Protein AF-A0AAJ6CQV9-F1 (afdb_monomer)

Foldseek 3Di:
DQALAFDDVLEVDPPGDRPFTKDKDKAFCVVPKKKKWAAAADQLFHKWWFKAAPVRDGQWTGACPTPCVRGTFIEIEGEPPDDDDDDPGYDYGYYLWRMIMIMITQGGDPPHDSNSSSVNSLVMDMAHPVCVVPGDDDDDDHCHNHRDDPDADLFLCNLVVQLVRQQGTDQDPVCVVVNVVNVVQQRHHPGDRDGDPVSRVVSRVVSNVD

Structure (mmCIF, N/CA/C/O backbone):
data_AF-A0AAJ6CQV9-F1
#
_entry.id   AF-A0AAJ6CQV9-F1
#
loop_
_atom_site.group_PDB
_atom_site.id
_atom_site.type_symbol
_atom_site.label_atom_id
_atom_site.label_alt_id
_atom_site.label_comp_id
_atom_site.label_asym_id
_atom_site.label_entity_id
_atom_site.label_seq_id
_atom_site.pdbx_PDB_ins_code
_atom_site.Cartn_x
_atom_site.Cartn_y
_atom_site.Cartn_z
_atom_site.occupancy
_atom_site.B_iso_or_equiv
_atom_site.auth_seq_id
_atom_site.auth_comp_id
_atom_site.auth_asym_id
_atom_site.auth_atom_id
_atom_site.pdbx_PDB_model_num
ATOM 1 N N . MET A 1 1 ? -4.660 0.644 -8.541 1.00 91.69 1 MET A N 1
ATOM 2 C CA . MET A 1 1 ? -4.700 1.901 -9.312 1.00 91.69 1 MET A CA 1
ATOM 3 C C . MET A 1 1 ? -3.445 1.977 -10.155 1.00 91.69 1 MET A C 1
ATOM 5 O O . MET A 1 1 ? -2.369 1.849 -9.591 1.00 91.69 1 MET A O 1
ATOM 9 N N . ALA A 1 2 ? -3.565 2.120 -11.471 1.00 94.50 2 ALA A N 1
ATOM 10 C CA . ALA A 1 2 ? -2.420 2.346 -12.356 1.00 94.50 2 ALA A CA 1
ATOM 11 C C . ALA A 1 2 ? -2.664 3.662 -13.084 1.00 94.50 2 ALA A C 1
ATOM 13 O O . ALA A 1 2 ? -3.710 3.823 -13.706 1.00 94.50 2 ALA A O 1
ATOM 14 N N . TYR A 1 3 ? -1.740 4.604 -12.952 1.00 92.06 3 TYR A N 1
ATOM 15 C CA . TYR A 1 3 ? -1.944 5.979 -13.385 1.00 92.06 3 TYR A CA 1
ATOM 16 C C . TYR A 1 3 ? -1.322 6.151 -14.771 1.00 92.06 3 TYR A C 1
ATOM 18 O O . TYR A 1 3 ? -0.128 5.906 -14.938 1.00 92.06 3 TYR A O 1
ATOM 26 N N . SER A 1 4 ? -2.107 6.556 -15.774 1.00 91.50 4 SER A N 1
ATOM 27 C CA . SER A 1 4 ? -1.576 6.783 -17.134 1.00 91.50 4 SER A CA 1
ATOM 28 C C . SER A 1 4 ? -0.758 8.065 -17.266 1.00 91.50 4 SER A C 1
ATOM 30 O O . SER A 1 4 ? -0.013 8.236 -18.229 1.00 91.50 4 SER A O 1
ATOM 32 N N . LYS A 1 5 ? -0.888 8.968 -16.294 1.00 87.75 5 LYS A N 1
ATOM 33 C CA . LYS A 1 5 ? -0.198 10.255 -16.235 1.00 87.75 5 LYS A CA 1
ATOM 34 C C . LYS A 1 5 ? 0.531 10.397 -14.896 1.00 87.75 5 LYS A C 1
ATOM 36 O O . LYS A 1 5 ? 0.142 9.742 -13.924 1.00 87.75 5 LYS A O 1
ATOM 41 N N . PRO A 1 6 ? 1.557 11.260 -14.814 1.00 84.75 6 PRO A N 1
ATOM 42 C CA . PRO A 1 6 ? 2.110 11.670 -13.531 1.00 84.75 6 PRO A CA 1
ATOM 43 C C . PRO A 1 6 ? 1.050 12.364 -12.668 1.00 84.75 6 PRO A C 1
ATOM 45 O O . PRO A 1 6 ? -0.041 12.693 -13.147 1.00 84.75 6 PRO A O 1
ATOM 48 N N . ALA A 1 7 ? 1.366 12.591 -11.393 1.00 84.94 7 ALA A N 1
ATOM 49 C CA . ALA A 1 7 ? 0.414 13.204 -10.478 1.00 84.94 7 ALA A CA 1
ATOM 50 C C . ALA A 1 7 ? -0.049 14.584 -10.977 1.00 84.94 7 ALA A C 1
ATOM 52 O O . ALA A 1 7 ? 0.748 15.416 -11.410 1.00 84.94 7 ALA A O 1
ATOM 53 N N . THR A 1 8 ? -1.357 14.813 -10.890 1.00 85.19 8 THR A N 1
ATOM 54 C CA . THR A 1 8 ? -2.015 16.103 -11.135 1.00 85.19 8 THR A CA 1
ATOM 55 C C . THR A 1 8 ? -2.762 16.515 -9.864 1.00 85.19 8 THR A C 1
ATOM 57 O O . THR A 1 8 ? -2.957 15.661 -8.999 1.00 85.19 8 THR A O 1
ATOM 60 N N . PRO A 1 9 ? -3.264 17.758 -9.743 1.00 85.12 9 PRO A N 1
ATOM 61 C CA . PRO A 1 9 ? -4.055 18.170 -8.578 1.00 85.12 9 PRO A CA 1
ATOM 62 C C . PRO A 1 9 ? -5.316 17.326 -8.313 1.00 85.12 9 PRO A C 1
ATOM 64 O O . PRO A 1 9 ? -5.860 17.373 -7.217 1.00 85.12 9 PRO A O 1
ATOM 67 N N . HIS A 1 10 ? -5.797 16.550 -9.293 1.00 86.56 10 HIS A N 1
ATOM 68 C CA . HIS A 1 10 ? -6.916 15.623 -9.088 1.00 86.56 10 HIS A CA 1
ATOM 69 C C . HIS A 1 10 ? -6.537 14.387 -8.264 1.00 86.56 10 HIS A C 1
ATOM 71 O O . HIS A 1 10 ? -7.411 13.776 -7.648 1.00 86.56 10 HIS A O 1
ATOM 77 N N . LEU A 1 11 ? -5.254 14.021 -8.255 1.00 86.62 11 LEU A N 1
ATOM 78 C CA . LEU A 1 11 ? -4.695 13.061 -7.318 1.00 86.62 11 LEU A CA 1
ATOM 79 C C . LEU A 1 11 ? -4.296 13.840 -6.062 1.00 86.62 11 LEU A C 1
ATOM 81 O O . LEU A 1 11 ? -3.240 14.466 -6.036 1.00 86.62 11 LEU A O 1
ATOM 85 N N . GLU A 1 12 ? -5.129 13.798 -5.023 1.00 87.81 12 GLU A N 1
ATOM 86 C CA . GLU A 1 12 ? -4.894 14.514 -3.757 1.00 87.81 12 GLU A CA 1
ATOM 87 C C . GLU A 1 12 ? -3.846 13.798 -2.882 1.00 87.81 12 GLU A C 1
ATOM 89 O O . GLU A 1 12 ? -4.040 13.586 -1.685 1.00 87.81 12 GLU A O 1
ATOM 94 N N . ALA A 1 13 ? -2.741 13.372 -3.493 1.00 85.62 13 ALA A N 1
ATOM 95 C CA . ALA A 1 13 ? -1.611 12.762 -2.813 1.00 85.62 13 ALA A CA 1
ATOM 96 C C . ALA A 1 13 ? -0.664 13.850 -2.291 1.00 85.62 13 ALA A C 1
ATOM 98 O O . ALA A 1 13 ? -0.298 14.782 -3.011 1.00 85.62 13 ALA A O 1
ATOM 99 N N . ILE A 1 14 ? -0.245 13.712 -1.033 1.00 86.62 14 ILE A N 1
ATOM 100 C CA . ILE A 1 14 ? 0.673 14.651 -0.382 1.00 86.62 14 ILE A CA 1
ATOM 101 C C . ILE A 1 14 ? 2.025 14.599 -1.106 1.00 86.62 14 ILE A C 1
ATOM 103 O O . ILE A 1 14 ? 2.588 13.521 -1.281 1.00 86.62 14 ILE A O 1
ATOM 107 N N . THR A 1 15 ? 2.501 15.766 -1.560 1.00 86.81 15 THR A N 1
ATOM 108 C CA . THR A 1 15 ? 3.822 15.975 -2.194 1.00 86.81 15 THR A CA 1
ATOM 109 C C . THR A 1 15 ? 4.171 14.979 -3.312 1.00 86.81 15 THR A C 1
ATOM 111 O O . THR A 1 15 ? 5.318 14.556 -3.468 1.00 86.81 15 THR A O 1
ATOM 114 N N . ALA A 1 16 ? 3.178 14.614 -4.128 1.00 86.69 16 ALA A N 1
ATOM 115 C CA . ALA A 1 16 ? 3.352 13.636 -5.195 1.00 86.69 16 ALA A CA 1
ATOM 116 C C . ALA A 1 16 ? 4.339 14.086 -6.285 1.00 86.69 16 ALA A C 1
ATOM 118 O O . ALA A 1 16 ? 4.438 15.263 -6.632 1.00 86.69 16 ALA A O 1
ATOM 119 N N . ASN A 1 17 ? 5.039 13.115 -6.877 1.00 85.12 17 ASN A N 1
ATOM 120 C CA . ASN A 1 17 ? 5.936 13.384 -7.995 1.00 85.12 17 ASN A CA 1
ATOM 121 C C . ASN A 1 17 ? 5.155 13.625 -9.302 1.00 85.12 17 ASN A C 1
ATOM 123 O O . ASN A 1 17 ? 4.154 12.959 -9.573 1.00 85.12 17 ASN A O 1
ATOM 127 N N . SER A 1 18 ? 5.664 14.525 -10.142 1.00 84.31 18 SER A N 1
ATOM 128 C CA . SER A 1 18 ? 5.047 14.923 -11.415 1.00 84.31 18 SER A CA 1
ATOM 129 C C . SER A 1 18 ? 5.780 14.398 -12.657 1.00 84.31 18 SER A C 1
ATOM 131 O O . SER A 1 18 ? 5.479 14.826 -13.769 1.00 84.31 18 SER A O 1
ATOM 133 N N . THR A 1 19 ? 6.723 13.462 -12.504 1.00 85.06 19 THR A N 1
ATOM 134 C CA . THR A 1 19 ? 7.586 12.994 -13.606 1.00 85.06 19 THR A CA 1
ATOM 135 C C . THR A 1 19 ? 7.378 11.529 -13.978 1.00 85.06 19 THR A C 1
ATOM 137 O O . THR A 1 19 ? 7.489 11.170 -15.147 1.00 85.06 19 THR A O 1
ATOM 140 N N . THR A 1 20 ? 7.050 10.676 -13.009 1.00 88.56 20 THR A N 1
ATOM 141 C CA . THR A 1 20 ? 6.893 9.227 -13.190 1.00 88.56 20 THR A CA 1
ATOM 142 C C . THR A 1 20 ? 5.487 8.781 -12.789 1.00 88.56 20 THR A C 1
ATOM 144 O O . THR A 1 20 ? 5.013 9.163 -11.713 1.00 88.56 20 THR A O 1
ATOM 147 N N . PRO A 1 21 ? 4.798 7.983 -13.627 1.00 92.75 21 PRO A N 1
ATOM 148 C CA . PRO A 1 21 ? 3.480 7.467 -13.293 1.00 92.75 21 PRO A CA 1
ATOM 149 C C . PRO A 1 21 ? 3.562 6.496 -12.114 1.00 92.75 21 PRO A C 1
ATOM 151 O O . PRO A 1 21 ? 4.550 5.778 -11.933 1.00 92.75 21 PRO A O 1
ATOM 154 N N . TYR A 1 22 ? 2.497 6.465 -11.319 1.00 93.75 22 TYR A N 1
ATOM 155 C CA . TYR A 1 22 ? 2.385 5.578 -10.168 1.00 93.75 22 TYR A CA 1
ATOM 156 C C . TYR A 1 22 ? 1.640 4.281 -10.506 1.00 93.75 22 TYR A C 1
ATOM 158 O O . TYR A 1 22 ? 0.822 4.211 -11.426 1.00 93.75 22 TYR A O 1
ATOM 166 N N . ILE A 1 23 ? 1.864 3.264 -9.682 1.00 95.94 23 ILE A N 1
ATOM 167 C CA . ILE A 1 23 ? 0.954 2.141 -9.475 1.00 95.94 23 ILE A CA 1
ATOM 168 C C . ILE A 1 23 ? 0.824 1.901 -7.972 1.00 95.94 23 ILE A C 1
ATOM 170 O O . ILE A 1 23 ? 1.819 1.843 -7.257 1.00 95.94 23 ILE A O 1
ATOM 174 N N . SER A 1 24 ? -0.405 1.789 -7.479 1.00 95.12 24 SER A N 1
ATOM 175 C CA . SER A 1 24 ? -0.674 1.584 -6.057 1.00 95.12 24 SER A CA 1
ATOM 176 C C . SER A 1 24 ? -1.796 0.589 -5.824 1.00 95.12 24 SER A C 1
ATOM 178 O O . SER A 1 24 ? -2.712 0.446 -6.645 1.00 95.12 24 SER A O 1
ATOM 180 N N . ALA A 1 25 ? -1.738 -0.098 -4.692 1.00 96.12 25 ALA A N 1
ATOM 181 C CA . ALA A 1 25 ? -2.815 -0.945 -4.212 1.00 96.12 25 ALA A CA 1
ATOM 182 C C . ALA A 1 25 ? -2.736 -1.112 -2.690 1.00 96.12 25 ALA A C 1
ATOM 184 O O . ALA A 1 25 ? -1.758 -0.721 -2.054 1.00 96.12 25 ALA A O 1
ATOM 185 N N . PHE A 1 26 ? -3.790 -1.707 -2.141 1.00 96.00 26 PHE A N 1
ATOM 186 C CA . PHE A 1 26 ? -3.926 -2.053 -0.733 1.00 96.00 26 PHE A CA 1
ATOM 187 C C . PHE A 1 26 ? -4.392 -3.504 -0.637 1.00 96.00 26 PHE A C 1
ATOM 189 O O . PHE A 1 26 ? -5.184 -3.948 -1.474 1.00 96.00 26 PHE A O 1
ATOM 196 N N . THR A 1 27 ? -3.931 -4.224 0.379 1.00 97.81 27 THR A N 1
ATOM 197 C CA . THR A 1 27 ? -4.442 -5.548 0.737 1.00 97.81 27 THR A CA 1
ATOM 198 C C . THR A 1 27 ? -4.748 -5.616 2.230 1.00 97.81 27 THR A C 1
ATOM 200 O O . THR A 1 27 ? -4.138 -4.912 3.036 1.00 97.81 27 THR A O 1
ATOM 203 N N . ASP A 1 28 ? -5.709 -6.467 2.578 1.00 97.94 28 ASP A N 1
ATOM 204 C CA . ASP A 1 28 ? -6.041 -6.823 3.954 1.00 97.94 28 ASP A CA 1
ATOM 205 C C . ASP A 1 28 ? -5.659 -8.286 4.186 1.00 97.94 28 ASP A C 1
ATOM 207 O O . ASP A 1 28 ? -6.264 -9.200 3.611 1.00 97.94 28 ASP A O 1
ATOM 211 N N . LEU A 1 29 ? -4.642 -8.489 5.021 1.00 98.56 29 LEU A N 1
ATOM 212 C CA . LEU A 1 29 ? -4.086 -9.792 5.354 1.00 98.56 29 LEU A CA 1
ATOM 213 C C . LEU A 1 29 ? -4.941 -10.571 6.364 1.00 98.56 29 LEU A C 1
ATOM 215 O O . LEU A 1 29 ? -4.676 -11.755 6.564 1.00 98.56 29 LEU A O 1
ATOM 219 N N . GLN A 1 30 ? -6.006 -9.986 6.938 1.00 97.44 30 GLN A N 1
ATOM 220 C CA . GLN A 1 30 ? -7.020 -10.760 7.681 1.00 97.44 30 GLN A CA 1
ATOM 221 C C . GLN A 1 30 ? -7.674 -11.826 6.793 1.00 97.44 30 GLN A C 1
ATOM 223 O O . GLN A 1 30 ? -8.153 -12.847 7.279 1.00 97.44 30 GLN A O 1
ATOM 228 N N . ARG A 1 31 ? -7.683 -11.598 5.474 1.00 97.75 31 ARG A N 1
ATOM 229 C CA . ARG A 1 31 ? -8.217 -12.530 4.472 1.00 97.75 31 ARG A CA 1
ATOM 230 C C . ARG A 1 31 ? -7.207 -13.597 4.038 1.00 97.75 31 ARG A C 1
ATOM 232 O O . ARG A 1 31 ? -7.569 -14.491 3.278 1.00 97.75 31 ARG A O 1
ATOM 239 N N . GLY A 1 32 ? -5.968 -13.512 4.519 1.00 98.00 32 GLY A N 1
ATOM 240 C CA . GLY A 1 32 ? -4.887 -14.454 4.244 1.00 98.00 32 GLY A CA 1
ATOM 241 C C . GLY A 1 32 ? -3.650 -13.802 3.612 1.00 98.00 32 GLY A C 1
ATOM 242 O O . GLY A 1 32 ? -3.673 -12.621 3.249 1.00 98.00 32 GLY A O 1
ATOM 243 N N . PRO A 1 33 ? -2.553 -14.569 3.459 1.00 98.69 33 PRO A N 1
ATOM 244 C CA . PRO A 1 33 ? -1.334 -14.088 2.818 1.00 98.69 33 PRO A CA 1
ATOM 245 C C . PRO A 1 33 ? -1.601 -13.594 1.399 1.00 98.69 33 PRO A C 1
ATOM 247 O O . PRO A 1 33 ? -2.375 -14.200 0.657 1.00 98.69 33 PRO A O 1
ATOM 250 N N . THR A 1 34 ? -0.943 -12.509 1.004 1.00 98.81 34 THR A N 1
ATOM 251 C CA . THR A 1 34 ? -1.099 -11.901 -0.323 1.00 98.81 34 THR A CA 1
ATOM 252 C C . THR A 1 34 ? 0.173 -12.078 -1.137 1.00 98.81 34 THR A C 1
ATOM 254 O O . THR A 1 34 ? 1.272 -11.814 -0.659 1.00 98.81 34 THR A O 1
ATOM 257 N N . VAL A 1 35 ? 0.019 -12.499 -2.387 1.00 98.81 35 VAL A N 1
ATOM 258 C CA . VAL A 1 35 ? 1.087 -12.537 -3.381 1.00 98.81 35 VAL A CA 1
ATOM 259 C C . VAL A 1 35 ? 1.089 -11.229 -4.155 1.00 98.81 35 VAL A C 1
ATOM 261 O O . VAL A 1 35 ? 0.058 -10.816 -4.683 1.00 98.81 35 VAL A O 1
ATOM 264 N N . LEU A 1 36 ? 2.259 -10.609 -4.258 1.00 98.69 36 LEU A N 1
ATOM 265 C CA . LEU A 1 36 ? 2.525 -9.471 -5.128 1.00 98.69 36 LEU A CA 1
ATOM 266 C C . LEU A 1 36 ? 3.590 -9.881 -6.151 1.00 98.69 36 LEU A C 1
ATOM 268 O O . LEU A 1 36 ? 4.754 -10.075 -5.806 1.00 98.69 36 LEU A O 1
ATOM 272 N N . GLU A 1 37 ? 3.190 -10.042 -7.411 1.00 98.44 37 GLU A N 1
ATOM 273 C CA . GLU A 1 37 ? 4.108 -10.339 -8.511 1.00 98.44 37 GLU A CA 1
ATOM 274 C C . GLU A 1 37 ? 4.612 -9.030 -9.120 1.00 98.44 37 GLU A C 1
ATOM 276 O O . GLU A 1 37 ? 3.839 -8.248 -9.682 1.00 98.44 37 GLU A O 1
ATOM 281 N N . VAL A 1 38 ? 5.917 -8.797 -9.005 1.00 98.38 38 VAL A N 1
ATOM 282 C CA . VAL A 1 38 ? 6.601 -7.612 -9.526 1.00 98.38 38 VAL A CA 1
ATOM 283 C C . VAL A 1 38 ? 7.337 -7.987 -10.818 1.00 98.38 38 VAL A C 1
ATOM 285 O O . VAL A 1 38 ? 8.109 -8.951 -10.809 1.00 98.38 38 VAL A O 1
ATOM 288 N N . PRO A 1 39 ? 7.136 -7.256 -11.932 1.00 97.81 39 PRO A N 1
ATOM 289 C CA . PRO A 1 39 ? 7.881 -7.493 -13.164 1.00 97.81 39 PRO A CA 1
ATOM 290 C C . PRO A 1 39 ? 9.367 -7.152 -12.993 1.00 97.81 39 PRO A C 1
ATOM 292 O O . PRO A 1 39 ? 9.718 -6.179 -12.324 1.00 97.81 39 PRO A O 1
ATOM 295 N N . ALA A 1 40 ? 10.234 -7.934 -13.637 1.00 97.62 40 ALA A N 1
ATOM 296 C CA . ALA A 1 40 ? 11.668 -7.673 -13.668 1.00 97.62 40 ALA A CA 1
ATOM 297 C C . ALA A 1 40 ? 11.978 -6.354 -14.381 1.00 97.62 40 ALA A C 1
ATOM 299 O O . ALA A 1 40 ? 11.434 -6.087 -15.456 1.00 97.62 40 ALA A O 1
ATOM 300 N N . ALA A 1 41 ? 12.901 -5.577 -13.815 1.00 97.19 41 ALA A N 1
ATOM 301 C CA . ALA A 1 41 ? 13.464 -4.421 -14.488 1.00 97.19 41 ALA A CA 1
ATOM 302 C C . ALA A 1 41 ? 14.144 -4.849 -15.797 1.00 97.19 41 ALA A C 1
ATOM 304 O O . ALA A 1 41 ? 14.776 -5.906 -15.875 1.00 97.19 41 ALA A O 1
ATOM 305 N N . GLY A 1 42 ? 14.032 -4.023 -16.832 1.00 95.50 42 GLY A N 1
ATOM 306 C CA . GLY A 1 42 ? 14.558 -4.375 -18.143 1.00 95.50 42 GLY A CA 1
ATOM 307 C C . GLY A 1 42 ? 14.349 -3.293 -19.201 1.00 95.50 42 GLY A C 1
ATOM 308 O O . GLY A 1 42 ? 14.218 -2.117 -18.860 1.00 95.50 42 GLY A O 1
ATOM 309 N N . PRO A 1 43 ? 14.307 -3.671 -20.492 1.00 95.81 43 PRO A N 1
ATOM 310 C CA . PRO A 1 43 ? 14.306 -2.722 -21.610 1.00 95.81 43 PRO A CA 1
ATOM 311 C C . PRO A 1 43 ? 13.050 -1.840 -21.689 1.00 95.81 43 PRO A C 1
ATOM 313 O O . PRO A 1 43 ? 13.047 -0.841 -22.405 1.00 95.81 43 PRO A O 1
ATOM 316 N N . ASP A 1 44 ? 11.988 -2.195 -20.963 1.00 95.00 44 ASP A N 1
ATOM 317 C CA . ASP A 1 44 ? 10.746 -1.419 -20.909 1.00 95.00 44 ASP A CA 1
ATOM 318 C C . ASP A 1 44 ? 10.694 -0.452 -19.716 1.00 95.00 44 ASP A C 1
ATOM 320 O O . ASP A 1 44 ? 9.980 0.547 -19.769 1.00 95.00 44 ASP A O 1
ATOM 324 N N . GLY A 1 45 ? 11.456 -0.716 -18.650 1.00 96.19 45 GLY A N 1
ATOM 325 C CA . GLY A 1 45 ? 11.443 0.088 -17.431 1.00 96.19 45 GLY A CA 1
ATOM 326 C C . GLY A 1 45 ? 11.700 -0.718 -16.163 1.00 96.19 45 GLY A C 1
ATOM 327 O O . GLY A 1 45 ? 12.185 -1.849 -16.205 1.00 96.19 45 GLY A O 1
ATOM 328 N N . SER A 1 46 ? 11.383 -0.116 -15.018 1.00 97.19 46 SER A N 1
ATOM 329 C CA . SER A 1 46 ? 11.442 -0.750 -13.697 1.00 97.19 46 SER A CA 1
ATOM 330 C C . SER A 1 46 ? 10.345 -0.221 -12.770 1.00 97.19 46 SER A C 1
ATOM 332 O O . SER A 1 46 ? 9.806 0.864 -12.992 1.00 97.19 46 SER A O 1
ATOM 334 N N . LEU A 1 47 ? 9.998 -0.992 -11.735 1.00 97.44 47 LEU A N 1
ATOM 335 C CA . LEU A 1 47 ? 9.194 -0.496 -10.616 1.00 97.44 47 LEU A CA 1
ATOM 336 C C . LEU A 1 47 ? 10.120 -0.174 -9.448 1.00 97.44 47 LEU A C 1
ATOM 338 O O . LEU A 1 47 ? 11.035 -0.943 -9.160 1.00 97.44 47 LEU A O 1
ATOM 342 N N . TYR A 1 48 ? 9.866 0.949 -8.784 1.00 95.06 48 TYR A N 1
ATOM 343 C CA . TYR A 1 48 ? 10.613 1.377 -7.608 1.00 95.06 48 TYR A CA 1
ATOM 344 C C . TYR A 1 48 ? 9.677 1.943 -6.542 1.00 95.06 48 TYR A C 1
ATOM 346 O O . TYR A 1 48 ? 8.845 2.805 -6.837 1.00 95.06 48 TYR A O 1
ATOM 354 N N . GLY A 1 49 ? 9.830 1.500 -5.298 1.00 96.12 49 GLY A N 1
ATOM 355 C CA . GLY A 1 49 ? 9.125 2.076 -4.158 1.00 96.12 49 GLY A CA 1
ATOM 356 C C . GLY A 1 49 ? 9.053 1.129 -2.972 1.00 96.12 49 GLY A C 1
ATOM 357 O O . GLY A 1 49 ? 9.837 0.190 -2.871 1.00 96.12 49 GLY A O 1
ATOM 358 N N . GLN A 1 50 ? 8.104 1.398 -2.082 1.00 97.62 50 GLN A N 1
ATOM 359 C CA . GLN A 1 50 ? 8.011 0.758 -0.774 1.00 97.62 50 GLN A CA 1
ATOM 360 C C . GLN A 1 50 ? 6.671 0.054 -0.602 1.00 97.62 50 GLN A C 1
ATOM 362 O O . GLN A 1 50 ? 5.620 0.564 -1.004 1.00 97.62 50 GLN A O 1
ATOM 367 N N . ILE A 1 51 ? 6.734 -1.124 0.006 1.00 98.50 51 ILE A N 1
ATOM 368 C CA . ILE A 1 51 ? 5.604 -1.809 0.618 1.00 98.50 51 ILE A CA 1
ATOM 369 C C . ILE A 1 51 ? 5.597 -1.372 2.080 1.00 98.50 51 ILE A C 1
ATOM 371 O O . ILE A 1 51 ? 6.625 -1.469 2.757 1.00 98.50 51 ILE A O 1
ATOM 375 N N . VAL A 1 52 ? 4.459 -0.874 2.553 1.00 98.56 52 VAL A N 1
ATOM 376 C CA . VAL A 1 52 ? 4.330 -0.274 3.881 1.00 98.56 52 VAL A CA 1
ATOM 377 C C . VAL A 1 52 ? 3.193 -0.893 4.684 1.00 98.56 52 VAL A C 1
ATOM 379 O O . VAL A 1 52 ? 2.190 -1.338 4.121 1.00 98.56 52 VAL A O 1
ATOM 382 N N . ASP A 1 53 ? 3.359 -0.914 6.002 1.00 97.00 53 ASP A N 1
ATOM 383 C CA . ASP A 1 53 ? 2.327 -1.332 6.948 1.00 97.00 53 ASP A CA 1
ATOM 384 C C . ASP A 1 53 ? 1.249 -0.246 7.166 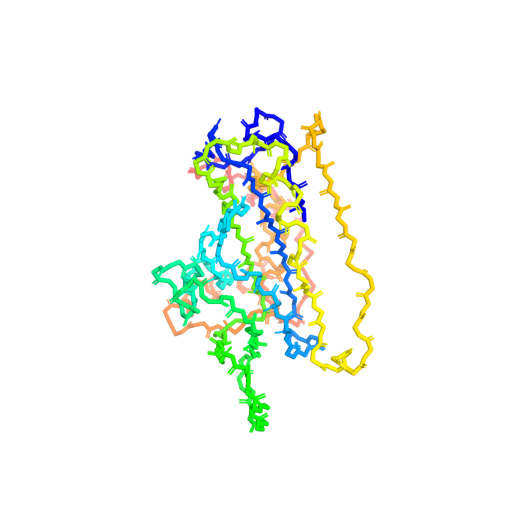1.00 97.00 53 ASP A C 1
ATOM 386 O O . ASP A 1 53 ?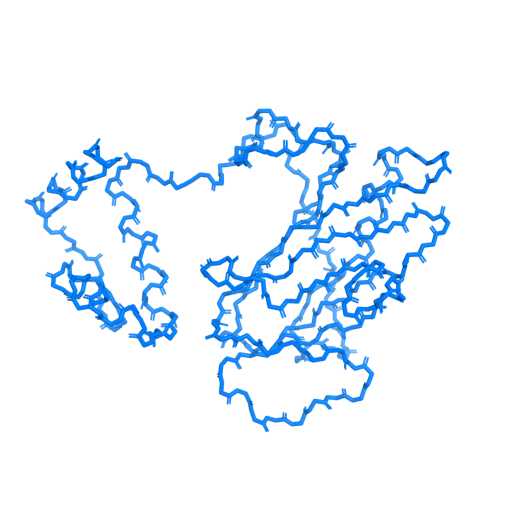 1.249 0.810 6.524 1.00 97.00 53 ASP A O 1
ATOM 390 N N . ALA A 1 54 ? 0.310 -0.498 8.082 1.00 95.25 54 ALA A N 1
ATOM 391 C CA . ALA A 1 54 ? -0.792 0.416 8.387 1.00 95.25 54 ALA A CA 1
ATOM 392 C C . ALA A 1 54 ? -0.343 1.764 8.994 1.00 95.25 54 ALA A C 1
ATOM 394 O O . ALA A 1 54 ? -1.080 2.744 8.905 1.00 95.25 54 ALA A O 1
ATOM 395 N N . TRP A 1 55 ? 0.863 1.833 9.566 1.00 94.62 55 TRP A N 1
ATOM 396 C CA . TRP A 1 55 ? 1.495 3.056 10.077 1.00 94.62 55 TRP A CA 1
ATOM 397 C C . TRP A 1 55 ? 2.437 3.694 9.045 1.00 94.62 55 TRP A C 1
ATOM 399 O O . TRP A 1 55 ? 3.159 4.638 9.364 1.00 94.62 55 TRP A O 1
ATOM 409 N N . GLN A 1 56 ? 2.427 3.196 7.806 1.00 95.31 56 GLN A N 1
ATOM 410 C CA . GLN A 1 56 ? 3.322 3.591 6.722 1.00 95.31 56 GLN A CA 1
ATOM 411 C C . GLN A 1 56 ? 4.815 3.337 7.005 1.00 95.31 56 GLN A C 1
ATOM 413 O O . GLN A 1 56 ? 5.675 3.914 6.335 1.00 95.31 56 GLN A O 1
ATOM 418 N N . PHE A 1 57 ? 5.160 2.443 7.940 1.00 95.75 57 PHE A N 1
ATOM 419 C CA . PHE A 1 57 ? 6.540 1.967 8.043 1.00 95.75 57 PHE A CA 1
ATOM 420 C C . PHE A 1 57 ? 6.846 1.037 6.875 1.00 95.75 57 PHE A C 1
ATOM 422 O O . PHE A 1 57 ? 6.048 0.174 6.513 1.00 95.75 57 PHE A O 1
ATOM 429 N N . THR A 1 58 ? 8.026 1.207 6.282 1.00 97.94 58 THR A N 1
ATOM 430 C CA . THR A 1 58 ? 8.487 0.333 5.201 1.00 97.94 58 THR A CA 1
ATOM 431 C C . THR A 1 58 ? 8.769 -1.061 5.743 1.00 97.94 58 THR A C 1
ATOM 433 O O . THR A 1 58 ? 9.594 -1.224 6.638 1.00 97.94 58 THR A O 1
ATOM 436 N N . ILE A 1 59 ? 8.104 -2.060 5.164 1.00 98.19 59 ILE A N 1
ATOM 437 C CA . ILE A 1 59 ? 8.327 -3.480 5.465 1.00 98.19 59 ILE A CA 1
ATOM 438 C C . ILE A 1 59 ? 9.125 -4.185 4.364 1.00 98.19 59 ILE A C 1
ATOM 440 O O . ILE A 1 59 ? 9.740 -5.217 4.617 1.00 98.19 59 ILE A O 1
ATOM 444 N N . ALA A 1 60 ? 9.149 -3.623 3.151 1.00 98.25 60 ALA A N 1
ATOM 445 C CA . ALA A 1 60 ? 10.053 -4.035 2.083 1.00 98.25 60 ALA A CA 1
ATOM 446 C C . ALA A 1 60 ? 10.204 -2.940 1.019 1.00 98.25 60 ALA A C 1
ATOM 448 O O . ALA A 1 60 ? 9.235 -2.273 0.652 1.00 98.25 60 ALA A O 1
ATOM 449 N N . ASP A 1 61 ? 11.406 -2.825 0.464 1.00 98.06 61 ASP A N 1
ATOM 450 C CA . ASP A 1 61 ? 11.676 -2.048 -0.744 1.00 98.06 61 ASP A CA 1
ATOM 451 C C . ASP A 1 61 ? 11.550 -2.930 -1.998 1.00 98.06 61 ASP A C 1
ATOM 453 O O . ASP A 1 61 ? 11.871 -4.124 -1.981 1.00 98.06 61 ASP A O 1
ATOM 457 N N . VAL A 1 62 ? 11.124 -2.324 -3.106 1.00 98.00 62 VAL A N 1
ATOM 458 C CA . VAL A 1 62 ? 10.962 -2.951 -4.426 1.00 98.00 62 VAL A CA 1
ATOM 459 C C . VAL A 1 62 ? 11.793 -2.206 -5.468 1.00 98.00 62 VAL A C 1
ATOM 461 O O . VAL A 1 62 ? 11.860 -0.973 -5.467 1.00 98.00 62 VAL A O 1
ATOM 464 N N . GLY A 1 63 ? 12.393 -2.957 -6.388 1.00 95.81 63 GLY A N 1
ATOM 465 C CA . GLY A 1 63 ? 13.163 -2.456 -7.517 1.00 95.81 63 GLY A CA 1
ATOM 466 C C . GLY A 1 63 ? 14.659 -2.750 -7.393 1.00 95.81 63 GLY A C 1
ATOM 467 O O . GLY A 1 63 ? 15.071 -3.605 -6.610 1.00 95.81 63 GLY A O 1
ATOM 468 N N . PRO A 1 64 ? 15.519 -2.043 -8.151 1.00 91.88 64 PRO A N 1
ATOM 469 C CA . PRO A 1 64 ? 16.962 -2.314 -8.192 1.00 91.88 64 PRO A CA 1
ATOM 470 C C . PRO A 1 64 ? 17.662 -2.327 -6.824 1.00 91.88 64 PRO A C 1
ATOM 472 O O . PRO A 1 64 ? 18.574 -3.122 -6.615 1.00 91.88 64 PRO A O 1
ATOM 475 N N . ALA A 1 65 ? 17.214 -1.480 -5.893 1.00 92.38 65 ALA A N 1
ATOM 476 C CA . ALA A 1 65 ? 17.713 -1.417 -4.516 1.00 92.38 65 ALA A CA 1
ATOM 477 C C . ALA A 1 65 ? 16.834 -2.185 -3.507 1.00 92.38 65 ALA A C 1
ATOM 479 O O . ALA A 1 65 ? 17.123 -2.175 -2.315 1.00 92.38 65 ALA A O 1
ATOM 480 N N . GLY A 1 66 ? 15.754 -2.812 -3.976 1.00 96.12 66 GLY A N 1
ATOM 481 C CA . GLY A 1 66 ? 14.800 -3.541 -3.156 1.00 96.12 66 GLY A CA 1
ATOM 482 C C . GLY A 1 66 ? 15.178 -4.999 -2.928 1.00 96.12 66 GLY A C 1
ATOM 483 O O . GLY A 1 66 ? 16.221 -5.489 -3.373 1.00 96.12 66 GLY A O 1
ATOM 484 N N . LEU A 1 67 ? 14.280 -5.718 -2.259 1.00 97.06 67 LEU A N 1
ATOM 485 C CA . LEU A 1 67 ? 14.444 -7.136 -1.940 1.00 97.06 67 LEU A CA 1
ATOM 486 C C . LEU A 1 67 ? 14.620 -8.004 -3.200 1.00 97.06 67 LEU A C 1
ATOM 488 O O . LEU A 1 67 ? 15.368 -8.983 -3.181 1.00 97.06 67 LEU A O 1
ATOM 492 N N . ASP A 1 68 ? 13.980 -7.624 -4.309 1.00 97.94 68 ASP A N 1
ATOM 493 C CA . ASP A 1 68 ? 14.081 -8.302 -5.604 1.00 97.94 68 ASP A CA 1
ATOM 494 C C . ASP A 1 68 ? 15.343 -7.937 -6.401 1.00 97.94 68 ASP A C 1
ATOM 496 O O . ASP A 1 68 ? 15.648 -8.597 -7.398 1.00 97.94 68 ASP A O 1
ATOM 500 N N . LYS A 1 69 ? 16.098 -6.907 -5.992 1.00 97.12 69 LYS A N 1
ATOM 501 C CA . LYS A 1 69 ? 17.308 -6.421 -6.686 1.00 97.12 69 LYS A CA 1
ATOM 502 C C . LYS A 1 69 ? 17.065 -6.131 -8.175 1.00 97.12 69 LYS A C 1
ATOM 504 O O . LYS A 1 69 ? 17.927 -6.381 -9.018 1.00 97.12 69 LYS A O 1
ATOM 509 N N . GLY A 1 70 ? 15.855 -5.680 -8.510 1.00 96.56 70 GLY A N 1
ATOM 510 C CA . GLY A 1 70 ? 15.400 -5.410 -9.874 1.00 96.56 70 GLY A CA 1
ATOM 511 C C . GLY A 1 70 ? 15.116 -6.654 -10.719 1.00 96.56 70 GLY A C 1
ATOM 512 O O . GLY A 1 70 ? 14.750 -6.518 -11.883 1.00 96.56 70 GLY A O 1
ATOM 513 N N . LYS A 1 71 ? 15.253 -7.867 -10.175 1.00 98.00 71 LYS A N 1
ATOM 514 C CA . LYS A 1 71 ? 14.944 -9.110 -10.898 1.00 98.00 71 LYS A CA 1
ATOM 515 C C . LYS A 1 71 ? 13.445 -9.411 -10.933 1.00 98.00 71 LYS A C 1
ATOM 517 O O . LYS A 1 71 ? 13.048 -10.367 -11.597 1.00 98.00 71 LYS A O 1
ATOM 522 N N . GLY A 1 72 ? 12.623 -8.612 -10.248 1.00 97.75 72 GLY A N 1
ATOM 523 C CA . GLY A 1 72 ? 11.218 -8.921 -10.032 1.00 97.75 72 GLY A CA 1
ATOM 524 C C . GLY A 1 72 ? 11.046 -10.201 -9.214 1.00 97.75 72 GLY A C 1
ATOM 525 O O . GLY A 1 72 ? 11.994 -10.748 -8.648 1.00 97.75 72 GLY A O 1
ATOM 526 N N . GLY A 1 73 ? 9.816 -10.696 -9.153 1.00 97.81 73 GLY A N 1
ATOM 527 C CA . GLY A 1 73 ? 9.507 -11.941 -8.459 1.00 97.81 73 GLY A CA 1
ATOM 528 C C . GLY A 1 73 ? 8.190 -11.893 -7.706 1.00 97.81 73 GLY A C 1
ATOM 529 O O . GLY A 1 73 ? 7.411 -10.948 -7.838 1.00 97.81 73 GLY A O 1
ATOM 530 N N . LYS A 1 74 ? 7.939 -12.945 -6.924 1.00 98.56 74 LYS A N 1
ATOM 531 C CA . LYS A 1 74 ? 6.723 -13.096 -6.124 1.00 98.56 74 LYS A CA 1
ATOM 532 C C . LYS A 1 74 ? 7.020 -12.744 -4.677 1.00 98.56 74 LYS A C 1
ATOM 534 O O . LYS A 1 74 ? 7.673 -13.508 -3.976 1.00 98.56 74 LYS A O 1
ATOM 539 N N . PHE A 1 75 ? 6.532 -11.604 -4.222 1.00 98.81 75 PHE A N 1
ATOM 540 C CA . PHE A 1 75 ? 6.575 -11.229 -2.817 1.00 98.81 75 PHE A CA 1
ATOM 541 C C . PHE A 1 75 ? 5.405 -11.904 -2.104 1.00 98.81 75 PHE A C 1
ATOM 543 O O . PHE A 1 75 ? 4.272 -11.817 -2.580 1.00 98.81 75 PHE A O 1
ATOM 550 N N . LEU A 1 76 ? 5.666 -12.585 -0.988 1.00 98.88 76 LEU A N 1
ATOM 551 C CA . LEU A 1 76 ? 4.625 -13.136 -0.127 1.00 98.88 76 LEU A CA 1
ATOM 552 C C . LEU A 1 76 ? 4.482 -12.272 1.122 1.00 98.88 76 LEU A C 1
ATOM 554 O O . LEU A 1 76 ? 5.304 -12.348 2.035 1.00 98.88 76 LEU A O 1
ATOM 558 N N . LEU A 1 77 ? 3.415 -11.478 1.147 1.00 98.88 77 LEU A N 1
ATOM 559 C CA . LEU A 1 77 ? 3.005 -10.677 2.291 1.00 98.88 77 LEU A CA 1
ATOM 560 C C . LEU A 1 77 ? 2.256 -11.583 3.268 1.00 98.88 77 LEU A C 1
ATOM 562 O O . LEU A 1 77 ? 1.209 -12.133 2.917 1.00 98.88 77 LEU A O 1
ATOM 566 N N . THR A 1 78 ? 2.778 -11.750 4.480 1.00 98.88 78 THR A N 1
ATOM 567 C CA . THR A 1 78 ? 2.163 -12.629 5.496 1.00 98.88 78 THR A CA 1
ATOM 568 C C . THR A 1 78 ? 1.616 -11.828 6.678 1.00 98.88 78 THR A C 1
ATOM 570 O O . THR A 1 78 ? 2.266 -10.856 7.075 1.00 98.88 78 THR A O 1
ATOM 573 N N . PRO A 1 79 ? 0.434 -12.196 7.220 1.00 98.50 79 PRO A N 1
ATOM 574 C CA . PRO A 1 79 ? -0.161 -11.494 8.353 1.00 98.50 79 PRO A CA 1
ATOM 575 C C . PRO A 1 79 ? 0.657 -11.665 9.642 1.00 98.50 79 PRO A C 1
ATOM 577 O O . PRO A 1 79 ? 1.439 -12.616 9.763 1.00 98.50 79 PRO A O 1
ATOM 580 N N . PRO A 1 80 ? 0.405 -10.814 10.650 1.00 97.44 80 PRO A N 1
ATOM 581 C CA . PRO A 1 80 ? 0.893 -11.026 12.006 1.00 97.44 80 PRO A CA 1
ATOM 582 C C . PRO A 1 80 ? 0.542 -12.432 12.505 1.00 97.44 80 PRO A C 1
ATOM 584 O O . PRO A 1 80 ? -0.601 -12.872 12.390 1.00 97.44 80 PRO A O 1
ATOM 587 N N . GLY A 1 81 ? 1.525 -13.141 13.063 1.00 96.00 81 GLY A N 1
ATOM 588 C CA . GLY A 1 81 ? 1.331 -14.489 13.609 1.00 96.00 81 GLY A CA 1
ATOM 589 C C . GLY A 1 81 ? 1.241 -15.617 12.573 1.00 96.00 81 GLY A C 1
ATOM 590 O O . GLY A 1 81 ? 0.934 -16.748 12.946 1.00 96.00 81 GLY A O 1
ATOM 591 N N . TYR A 1 82 ? 1.516 -15.352 11.292 1.00 97.94 82 TYR A N 1
ATOM 592 C CA . TYR A 1 82 ? 1.597 -16.404 10.277 1.00 97.94 82 TYR A CA 1
ATOM 593 C C . TYR A 1 82 ? 2.705 -17.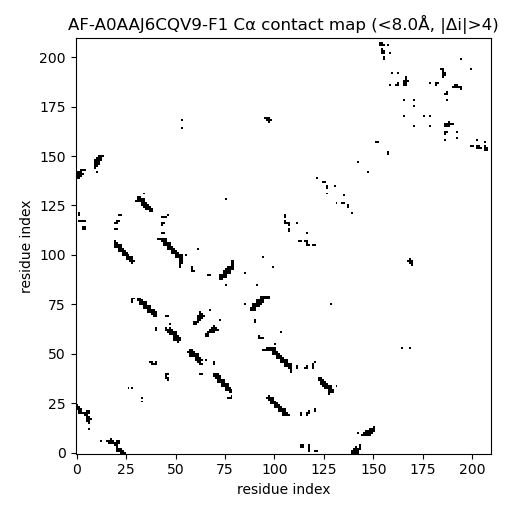417 10.606 1.00 97.94 82 TYR A C 1
ATOM 595 O O . TYR A 1 82 ? 3.856 -17.035 10.812 1.00 97.94 82 TYR A O 1
ATOM 603 N N . SER A 1 83 ? 2.351 -18.704 10.644 1.00 96.69 83 SER A N 1
ATOM 604 C CA . SER A 1 83 ? 3.246 -19.802 11.051 1.00 96.69 83 SER A CA 1
ATOM 605 C C . SER A 1 83 ? 3.371 -20.927 10.020 1.00 96.69 83 SER A C 1
ATOM 607 O O . SER A 1 83 ? 4.177 -21.838 10.204 1.00 96.69 83 SER A O 1
ATOM 609 N N . GLU A 1 84 ? 2.619 -20.855 8.922 1.00 96.81 84 GLU A N 1
ATOM 610 C CA . GLU A 1 84 ? 2.692 -21.852 7.858 1.00 96.81 84 GLU A CA 1
ATOM 611 C C . GLU A 1 84 ? 3.991 -21.712 7.041 1.00 96.81 84 GLU A C 1
ATOM 613 O O . GLU A 1 84 ? 4.566 -20.618 6.954 1.00 96.81 84 GLU A O 1
ATOM 618 N N . PRO A 1 85 ? 4.460 -22.789 6.385 1.00 97.19 85 PRO A N 1
ATOM 619 C CA . PRO A 1 85 ? 5.651 -22.736 5.547 1.00 97.19 85 PRO A CA 1
ATOM 620 C C . PRO A 1 85 ? 5.534 -21.724 4.399 1.00 97.19 85 PRO A C 1
ATOM 622 O O . PRO A 1 85 ? 4.490 -21.582 3.757 1.00 97.19 85 PRO A O 1
ATOM 625 N N . ILE A 1 86 ? 6.647 -21.060 4.087 1.00 97.56 86 ILE A N 1
ATOM 626 C CA . ILE A 1 86 ? 6.758 -20.186 2.916 1.00 97.56 86 ILE A CA 1
ATOM 627 C C . ILE A 1 86 ? 7.029 -21.052 1.676 1.00 97.56 86 ILE A C 1
ATOM 629 O O . ILE A 1 86 ? 8.025 -21.782 1.664 1.00 97.56 86 ILE A O 1
ATOM 633 N N . PRO A 1 87 ? 6.194 -20.990 0.621 1.00 95.75 87 PRO A N 1
ATOM 634 C CA . PRO A 1 87 ? 6.448 -21.741 -0.601 1.00 95.75 87 PRO A CA 1
ATOM 635 C C . PRO A 1 87 ? 7.767 -21.322 -1.266 1.00 95.75 87 PRO A C 1
ATOM 637 O O . PRO A 1 87 ? 8.158 -20.152 -1.241 1.00 95.75 87 PRO A O 1
ATOM 640 N N . ALA A 1 88 ? 8.446 -22.274 -1.906 1.00 96.69 88 ALA A N 1
ATOM 641 C CA . ALA A 1 88 ? 9.688 -21.998 -2.622 1.00 96.69 88 ALA A CA 1
ATOM 642 C C . ALA A 1 88 ? 9.480 -20.971 -3.752 1.00 96.69 88 ALA A C 1
ATOM 644 O O . ALA A 1 88 ? 8.449 -20.960 -4.424 1.00 96.69 88 ALA A O 1
ATOM 645 N N . GLY A 1 89 ? 10.485 -20.120 -3.978 1.00 96.00 89 GLY A N 1
ATOM 646 C CA . GLY A 1 89 ? 10.453 -19.095 -5.029 1.00 96.00 89 GLY A CA 1
ATOM 647 C C . GLY A 1 89 ? 9.737 -17.794 -4.649 1.00 96.00 89 GLY A C 1
ATOM 648 O O . GLY A 1 89 ? 9.627 -16.908 -5.497 1.00 96.00 89 GLY A O 1
ATOM 649 N N . TYR A 1 90 ? 9.285 -17.655 -3.399 1.00 98.38 90 TYR A N 1
ATOM 650 C CA . TYR A 1 90 ? 8.721 -16.413 -2.876 1.00 98.38 90 TYR A CA 1
ATOM 651 C C . TYR A 1 90 ? 9.747 -15.616 -2.065 1.00 98.38 90 TYR A C 1
ATOM 653 O O . TYR A 1 90 ? 10.529 -16.169 -1.293 1.00 98.38 90 TYR A O 1
ATOM 661 N N . LEU A 1 91 ? 9.703 -14.294 -2.215 1.00 98.44 91 LEU A N 1
ATOM 662 C CA . LEU A 1 91 ? 10.378 -13.333 -1.353 1.00 98.44 91 LEU A CA 1
ATOM 663 C C . LEU A 1 91 ? 9.463 -13.058 -0.155 1.00 98.44 91 LEU A C 1
ATOM 665 O O . LEU A 1 91 ? 8.411 -12.437 -0.305 1.00 98.44 91 LEU A O 1
ATOM 669 N N . HIS A 1 92 ? 9.813 -13.573 1.022 1.00 98.44 92 HIS A N 1
ATOM 670 C CA . HIS A 1 92 ? 8.977 -13.430 2.216 1.00 98.44 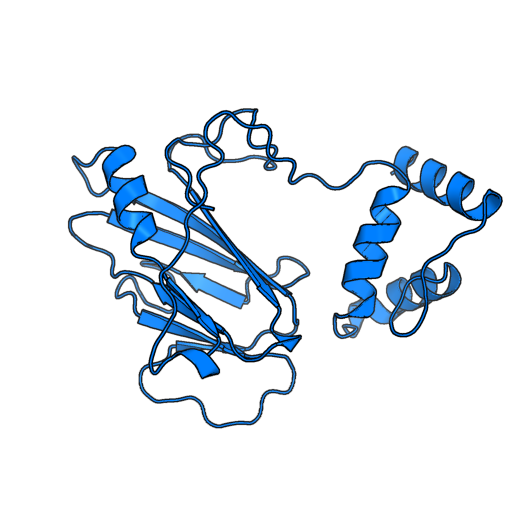92 HIS A CA 1
ATOM 671 C C . HIS A 1 92 ? 9.039 -12.006 2.776 1.00 98.44 92 HIS A C 1
ATOM 673 O O . HIS A 1 92 ? 10.124 -11.483 3.021 1.00 98.44 92 HIS A O 1
ATOM 679 N N . VAL A 1 93 ? 7.870 -11.405 3.002 1.00 98.69 93 VAL A N 1
ATOM 680 C CA . VAL A 1 93 ? 7.711 -10.100 3.651 1.00 98.69 93 VAL A CA 1
ATOM 681 C C . VAL A 1 93 ? 6.699 -10.244 4.796 1.00 98.69 93 VAL A C 1
ATOM 683 O O . VAL A 1 93 ? 5.483 -10.233 4.567 1.00 98.69 93 VAL A O 1
ATOM 686 N N . PRO A 1 94 ? 7.160 -10.442 6.041 1.00 98.31 94 PRO A N 1
ATOM 687 C CA . PRO A 1 94 ? 6.278 -10.461 7.198 1.00 98.31 94 PRO A CA 1
ATOM 688 C C . PRO A 1 94 ? 5.785 -9.049 7.516 1.00 98.31 94 PRO A C 1
ATOM 690 O O . PRO A 1 94 ? 6.580 -8.118 7.622 1.00 98.31 94 PRO A O 1
ATOM 693 N N . SER A 1 95 ? 4.472 -8.895 7.685 1.00 98.19 95 SER A N 1
ATOM 694 C CA . SER A 1 95 ? 3.875 -7.627 8.101 1.00 98.19 95 SER A CA 1
ATOM 695 C C . SER A 1 95 ? 3.557 -7.656 9.601 1.00 98.19 95 SER A C 1
ATOM 697 O O . SER A 1 95 ? 2.937 -8.618 10.064 1.00 98.19 95 SER A O 1
ATOM 699 N N . PRO A 1 96 ? 3.911 -6.609 10.374 1.00 96.88 96 PRO A N 1
ATOM 700 C CA . PRO A 1 96 ? 3.457 -6.460 11.758 1.00 96.88 96 PRO A CA 1
ATOM 701 C C . PRO A 1 96 ? 1.971 -6.069 11.847 1.00 96.88 96 PRO A C 1
ATOM 703 O O . PRO A 1 96 ? 1.401 -6.074 12.937 1.00 96.88 96 PRO A O 1
ATOM 706 N N . ASN A 1 97 ? 1.335 -5.784 10.704 1.00 97.38 97 ASN A N 1
ATOM 707 C CA . ASN A 1 97 ? -0.030 -5.286 10.569 1.00 97.38 97 ASN A CA 1
ATOM 708 C C . ASN A 1 97 ? -0.839 -6.038 9.511 1.00 97.38 97 ASN A C 1
ATOM 710 O O . ASN A 1 97 ? -0.280 -6.686 8.624 1.00 97.38 97 ASN A O 1
ATOM 714 N N . PHE A 1 98 ? -2.163 -5.946 9.583 1.00 98.19 98 PHE A N 1
ATOM 715 C CA . PHE A 1 98 ? -3.044 -6.600 8.619 1.00 98.19 98 PHE A CA 1
ATOM 716 C C . PHE A 1 98 ? -3.216 -5.791 7.338 1.00 98.19 98 PHE A C 1
ATOM 718 O O . PHE A 1 98 ? -3.237 -6.372 6.254 1.00 98.19 98 PHE A O 1
ATOM 725 N N . ARG A 1 99 ? -3.321 -4.466 7.429 1.00 97.75 99 ARG A N 1
ATOM 726 C CA . ARG A 1 99 ? -3.397 -3.601 6.252 1.00 97.75 99 ARG A CA 1
ATOM 727 C C . ARG A 1 99 ? -2.003 -3.304 5.738 1.00 97.75 99 ARG A C 1
ATOM 729 O O . ARG A 1 99 ? -1.147 -2.804 6.463 1.00 97.75 99 ARG A O 1
ATOM 736 N N . VAL A 1 100 ? -1.808 -3.593 4.459 1.00 98.38 100 VAL A N 1
ATOM 737 C CA . VAL A 1 100 ? -0.566 -3.315 3.742 1.00 98.38 100 VAL A CA 1
ATOM 738 C C . VAL A 1 100 ? -0.894 -2.516 2.495 1.00 98.38 100 VAL A C 1
ATOM 740 O O . VAL A 1 100 ? -1.860 -2.807 1.784 1.00 98.38 100 VAL A 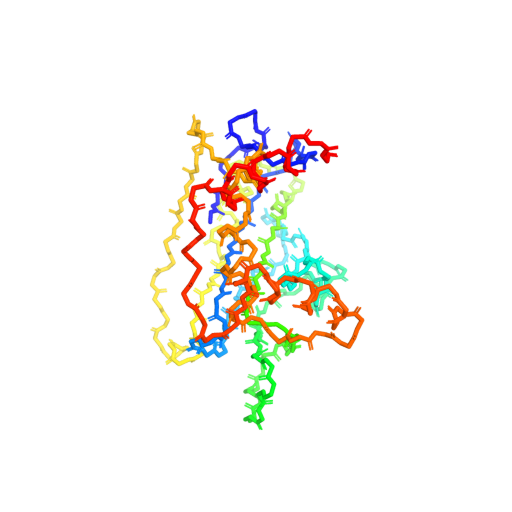O 1
ATOM 743 N N . ALA A 1 101 ? -0.076 -1.509 2.225 1.00 97.69 101 ALA A N 1
ATOM 744 C CA . ALA A 1 101 ? -0.196 -0.649 1.065 1.00 97.69 101 ALA A CA 1
ATOM 745 C C . ALA A 1 101 ? 1.119 -0.606 0.293 1.00 97.69 101 ALA A C 1
ATOM 747 O O . ALA A 1 101 ? 2.193 -0.871 0.830 1.00 97.69 101 ALA A O 1
ATOM 748 N N . PHE A 1 102 ? 1.044 -0.213 -0.971 1.00 97.31 102 PHE A N 1
ATOM 749 C CA . PHE A 1 102 ? 2.222 0.232 -1.698 1.00 97.31 102 PHE A CA 1
ATOM 750 C C . PHE A 1 102 ? 1.869 1.337 -2.682 1.00 97.31 102 PHE A C 1
ATOM 752 O O . PHE A 1 102 ? 0.752 1.410 -3.206 1.00 97.31 102 PHE A O 1
ATOM 759 N N . ALA A 1 103 ? 2.868 2.153 -2.990 1.00 93.38 103 ALA A N 1
ATOM 760 C CA . ALA A 1 103 ? 2.853 3.064 -4.119 1.00 93.38 103 ALA A CA 1
ATOM 76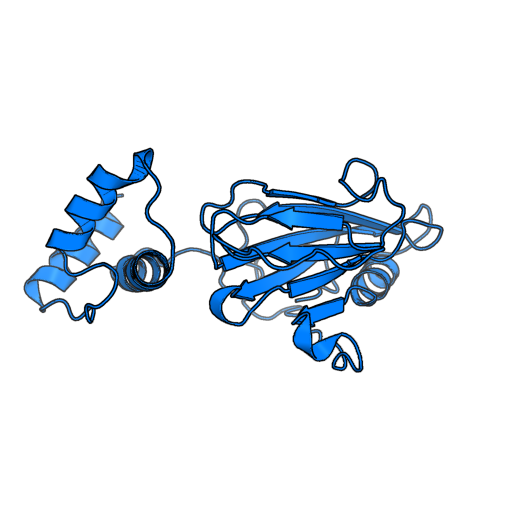1 C C . ALA A 1 103 ? 4.222 3.007 -4.797 1.00 93.38 103 ALA A C 1
ATOM 763 O O . ALA A 1 103 ? 5.224 3.481 -4.263 1.00 93.38 103 ALA A O 1
ATOM 764 N N . PHE A 1 104 ? 4.266 2.409 -5.982 1.00 96.69 104 PHE A N 1
ATOM 765 C CA . PHE A 1 104 ? 5.480 2.312 -6.778 1.00 96.69 104 PHE A CA 1
ATOM 766 C C . PHE A 1 104 ? 5.461 3.346 -7.889 1.00 96.69 104 PHE A C 1
ATOM 768 O O . PHE A 1 104 ? 4.421 3.632 -8.483 1.00 96.69 104 PHE A O 1
ATOM 775 N N . ARG A 1 105 ? 6.637 3.873 -8.200 1.00 95.69 105 ARG A N 1
ATOM 776 C CA . ARG A 1 105 ? 6.888 4.615 -9.429 1.00 95.69 105 ARG A CA 1
ATOM 777 C C . ARG A 1 105 ? 7.227 3.621 -10.528 1.00 95.69 105 ARG A C 1
ATOM 779 O O . ARG A 1 105 ? 8.057 2.735 -10.323 1.00 95.69 105 ARG A O 1
ATOM 786 N N . SER A 1 106 ? 6.597 3.783 -11.684 1.00 96.62 106 SER A N 1
ATOM 787 C CA . SER A 1 106 ? 6.973 3.077 -12.903 1.00 96.62 106 SER A CA 1
ATOM 788 C C . SER A 1 106 ? 7.956 3.947 -13.676 1.00 96.62 106 SER A C 1
ATOM 790 O O . SER A 1 106 ? 7.588 4.986 -14.226 1.00 96.62 106 SER A O 1
ATOM 792 N N . VAL A 1 107 ? 9.230 3.568 -13.640 1.00 95.62 107 VAL A N 1
ATOM 793 C CA . VAL A 1 107 ? 10.327 4.337 -14.229 1.00 95.62 107 VAL A CA 1
ATOM 794 C C . VAL A 1 107 ? 10.572 3.823 -15.650 1.00 95.62 107 VAL A C 1
ATOM 796 O O . VAL A 1 107 ? 10.968 2.662 -15.794 1.00 95.62 107 VAL A O 1
ATOM 799 N N . PRO A 1 108 ? 10.347 4.639 -16.697 1.00 95.88 108 PRO A N 1
ATOM 800 C CA . PRO A 1 108 ? 10.627 4.232 -18.071 1.00 95.88 108 PRO A CA 1
ATOM 801 C C . PRO A 1 108 ? 12.130 4.017 -18.283 1.00 95.88 108 PRO A C 1
ATOM 803 O O . PRO A 1 108 ? 12.958 4.751 -17.740 1.00 95.88 108 PRO A O 1
ATOM 806 N N . ALA A 1 109 ? 12.488 3.028 -19.103 1.00 96.25 109 ALA A N 1
ATOM 807 C CA . ALA A 1 109 ? 13.859 2.886 -19.588 1.00 96.25 109 ALA A CA 1
ATOM 808 C C . ALA A 1 109 ? 14.240 4.060 -20.524 1.00 96.25 109 ALA A C 1
ATOM 810 O O . ALA A 1 109 ? 13.351 4.725 -21.065 1.00 96.25 109 ALA A O 1
ATOM 811 N N . PRO A 1 110 ? 15.540 4.332 -20.760 1.00 95.94 110 PRO A N 1
ATOM 812 C CA . PRO A 1 110 ? 15.960 5.376 -21.693 1.00 95.94 110 PRO A CA 1
ATOM 813 C C . PRO A 1 110 ? 15.292 5.232 -23.069 1.00 95.94 110 PRO A C 1
ATOM 815 O O . PRO A 1 110 ? 15.305 4.157 -23.665 1.00 95.94 110 PRO A O 1
ATOM 818 N N . GLY A 1 111 ? 14.693 6.319 -23.567 1.00 95.81 111 GLY A N 1
ATOM 819 C CA . GLY A 1 111 ? 13.964 6.337 -24.841 1.00 95.81 111 GLY A CA 1
ATOM 820 C C . GLY A 1 111 ? 12.512 5.841 -24.780 1.00 95.81 111 GLY A C 1
ATOM 821 O O . GLY A 1 111 ? 11.843 5.851 -25.810 1.00 95.81 111 GLY A O 1
ATOM 822 N N . LYS A 1 112 ? 12.007 5.432 -23.607 1.00 96.75 112 LYS A N 1
ATOM 823 C CA . LYS A 1 112 ? 10.600 5.054 -23.398 1.00 96.75 112 LYS A CA 1
ATOM 824 C C . LYS A 1 112 ? 9.763 6.227 -22.892 1.00 96.75 112 LYS A C 1
ATOM 826 O O . LYS A 1 112 ? 10.254 7.119 -22.201 1.00 96.75 112 LYS A O 1
ATOM 831 N N . SER A 1 113 ? 8.484 6.209 -23.242 1.00 94.81 113 SER A N 1
ATOM 832 C CA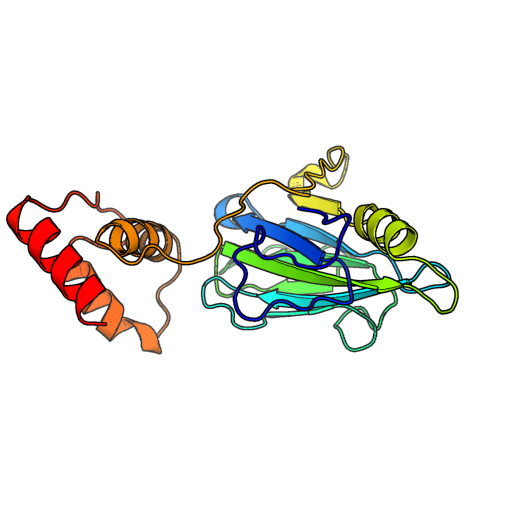 . SER A 1 113 ? 7.505 7.231 -22.878 1.00 94.81 113 SER A CA 1
ATOM 833 C C . SER A 1 113 ? 6.842 6.959 -21.520 1.00 94.81 113 SER A C 1
ATOM 835 O O . SER A 1 113 ? 6.946 5.878 -20.937 1.00 94.81 113 SER A O 1
ATOM 837 N N . THR A 1 114 ? 6.090 7.940 -21.018 1.00 92.94 114 THR A N 1
ATOM 838 C CA . THR A 1 114 ? 5.195 7.753 -19.865 1.00 92.94 114 THR A CA 1
ATOM 839 C C . THR A 1 114 ? 4.117 6.700 -20.136 1.00 92.94 114 THR A C 1
ATOM 841 O O . THR A 1 114 ? 3.752 5.955 -19.229 1.00 92.94 114 THR A O 1
ATOM 844 N N . GLU A 1 115 ? 3.626 6.607 -21.375 1.00 94.62 115 GLU A N 1
ATOM 845 C CA . GLU A 1 115 ? 2.648 5.593 -21.774 1.00 94.62 115 GLU A CA 1
ATOM 846 C C . GLU A 1 115 ? 3.256 4.186 -21.689 1.00 94.62 115 GLU A C 1
ATOM 848 O O . GLU A 1 115 ? 2.653 3.291 -21.094 1.00 94.62 115 GLU A O 1
ATOM 853 N N . ASP A 1 116 ? 4.498 4.009 -22.151 1.00 96.56 116 ASP A N 1
ATOM 854 C CA . ASP A 1 116 ? 5.238 2.752 -21.984 1.00 96.56 116 ASP A CA 1
ATOM 855 C C . ASP A 1 116 ? 5.369 2.371 -20.501 1.00 96.56 116 ASP A C 1
ATOM 857 O O . ASP A 1 116 ? 5.098 1.228 -20.127 1.00 96.56 116 ASP A O 1
ATOM 861 N N . ALA A 1 117 ? 5.707 3.331 -19.630 1.00 96.31 117 ALA A N 1
ATOM 862 C CA . ALA A 1 117 ? 5.787 3.106 -18.186 1.00 96.31 117 ALA A CA 1
ATOM 863 C C . ALA A 1 117 ? 4.424 2.727 -17.575 1.00 96.31 117 ALA A C 1
ATOM 865 O O . ALA A 1 117 ? 4.349 1.846 -16.711 1.00 96.31 117 ALA A O 1
ATOM 866 N N . TYR A 1 118 ? 3.328 3.334 -18.032 1.00 95.69 118 TYR A N 1
ATOM 867 C CA . TYR A 1 118 ? 1.979 2.945 -17.623 1.00 95.69 118 TYR A CA 1
ATOM 868 C C . TYR A 1 118 ? 1.664 1.499 -18.033 1.00 95.69 118 TYR A C 1
ATOM 870 O O . TYR A 1 118 ? 1.205 0.707 -17.203 1.00 95.69 118 TYR A O 1
ATOM 878 N N . HIS A 1 119 ? 1.963 1.109 -19.274 1.00 96.56 119 HIS A N 1
ATOM 879 C CA . HIS A 1 119 ? 1.781 -0.266 -19.744 1.00 96.56 119 HIS A CA 1
ATOM 880 C C . HIS A 1 119 ? 2.670 -1.272 -19.010 1.00 96.56 119 HIS A C 1
ATOM 882 O O . HIS A 1 119 ? 2.191 -2.348 -18.646 1.00 96.56 119 HIS A O 1
ATOM 888 N N . TYR A 1 120 ? 3.921 -0.910 -18.731 1.00 97.62 120 TYR A N 1
ATOM 889 C CA . TYR A 1 120 ? 4.837 -1.714 -17.929 1.00 97.62 120 TYR A CA 1
ATOM 890 C C . TYR A 1 120 ? 4.283 -1.960 -16.518 1.00 97.62 120 TYR A C 1
ATOM 892 O O . TYR A 1 120 ? 4.267 -3.102 -16.057 1.00 97.62 120 TYR A O 1
ATOM 900 N N . SER A 1 121 ? 3.732 -0.930 -15.863 1.00 96.94 121 SER A N 1
ATOM 901 C CA . SER A 1 121 ? 3.168 -1.058 -14.511 1.00 96.94 121 SER A CA 1
ATOM 902 C C . SER A 1 121 ? 2.030 -2.083 -14.427 1.00 96.94 121 SER A C 1
ATOM 904 O O . SER A 1 121 ? 1.912 -2.802 -13.437 1.00 96.94 121 SER A O 1
ATOM 906 N N . LYS A 1 122 ? 1.241 -2.235 -15.500 1.00 97.38 122 LYS A N 1
ATOM 907 C CA . LYS A 1 122 ? 0.123 -3.191 -15.576 1.00 97.38 122 LYS A CA 1
ATOM 908 C C . LYS A 1 122 ? 0.556 -4.660 -15.677 1.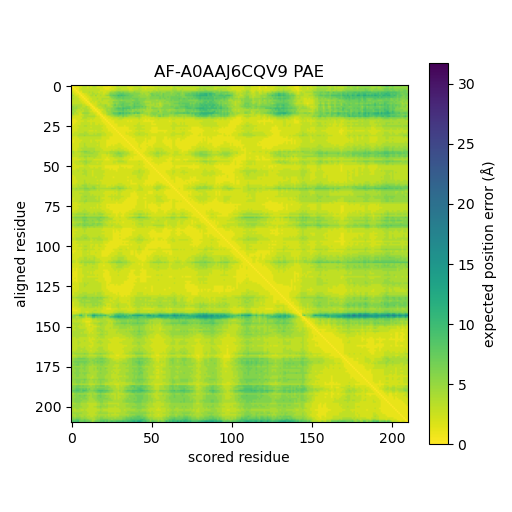00 97.38 122 LYS A C 1
ATOM 910 O O . LYS A 1 122 ? -0.299 -5.540 -15.725 1.00 97.38 122 LYS A O 1
ATOM 915 N N . ARG A 1 123 ? 1.863 -4.941 -15.701 1.00 97.06 123 ARG A N 1
ATOM 916 C CA . ARG A 1 123 ? 2.409 -6.301 -15.558 1.00 97.06 123 ARG A CA 1
ATOM 917 C C . ARG A 1 123 ? 2.425 -6.776 -14.101 1.00 97.06 123 ARG A C 1
ATOM 919 O O . ARG A 1 123 ? 2.589 -7.968 -13.868 1.00 97.06 123 ARG A O 1
ATOM 926 N N . LEU A 1 124 ? 2.259 -5.865 -13.137 1.00 97.69 124 LEU A N 1
ATOM 927 C CA . LEU A 1 124 ? 2.122 -6.197 -11.719 1.00 97.69 124 LEU A CA 1
ATOM 928 C C . LEU A 1 124 ? 0.837 -6.992 -11.474 1.00 97.69 124 LEU A C 1
ATOM 930 O O . LEU A 1 124 ? -0.218 -6.662 -12.018 1.00 97.69 124 LEU A O 1
ATOM 934 N N . ARG A 1 125 ? 0.901 -8.003 -10.608 1.00 97.81 125 ARG A N 1
ATOM 935 C CA . ARG A 1 125 ? -0.282 -8.761 -10.170 1.00 97.81 125 ARG A CA 1
ATOM 936 C C . ARG A 1 125 ? -0.345 -8.818 -8.654 1.00 97.81 125 ARG A C 1
ATOM 938 O O . ARG A 1 125 ? 0.690 -8.880 -8.001 1.00 97.81 125 ARG A O 1
ATOM 945 N N . MET A 1 126 ? -1.553 -8.803 -8.100 1.00 98.31 126 MET A N 1
ATOM 946 C CA . MET A 1 126 ? -1.781 -8.943 -6.665 1.00 98.31 126 MET A CA 1
ATOM 947 C C . MET A 1 126 ? -3.027 -9.788 -6.409 1.00 98.31 126 MET A C 1
ATOM 949 O O . MET A 1 126 ? -4.097 -9.479 -6.931 1.00 98.31 126 MET A O 1
ATOM 953 N N . TYR A 1 127 ? -2.879 -10.845 -5.617 1.00 98.38 127 TYR A N 1
ATOM 954 C CA . TYR A 1 127 ? -3.931 -11.825 -5.334 1.00 98.38 127 TYR A CA 1
ATOM 955 C C . TYR A 1 127 ? -3.616 -12.588 -4.039 1.00 98.38 127 TYR A C 1
ATOM 957 O O . TYR A 1 127 ? -2.479 -12.557 -3.566 1.00 98.38 127 TYR A O 1
ATOM 965 N N . TYR A 1 128 ? -4.587 -13.274 -3.438 1.00 98.50 128 TYR A N 1
ATOM 966 C CA . TYR A 1 128 ? -4.335 -14.056 -2.223 1.00 98.50 128 TYR A CA 1
ATOM 967 C C . TYR A 1 128 ? -3.584 -15.348 -2.534 1.00 98.50 128 TYR A C 1
ATOM 969 O O . TYR A 1 128 ? -3.778 -15.954 -3.582 1.00 98.50 128 TYR A O 1
ATOM 977 N N . LEU A 1 129 ? -2.742 -15.824 -1.614 1.00 98.44 129 LEU A N 1
ATOM 978 C CA . LEU A 1 129 ? -1.971 -17.058 -1.808 1.00 98.44 129 LEU A CA 1
ATOM 979 C C . LEU A 1 129 ? -2.868 -18.266 -2.134 1.00 98.44 129 LEU A C 1
ATOM 981 O O . LEU A 1 129 ? -2.479 -19.113 -2.934 1.00 98.44 129 LEU A O 1
ATOM 985 N N . SER A 1 130 ? -4.085 -18.307 -1.588 1.00 97.56 130 SER A N 1
ATOM 986 C CA . SER A 1 130 ? -5.102 -19.322 -1.897 1.00 97.56 130 SER A CA 1
ATOM 987 C C . SER A 1 130 ? -5.530 -19.351 -3.371 1.00 97.56 130 SER A C 1
ATOM 989 O O . SER A 1 130 ? -6.004 -20.377 -3.847 1.00 97.56 130 SER A O 1
ATOM 991 N N . GLU A 1 131 ? -5.336 -18.259 -4.109 1.00 97.94 131 GLU A N 1
ATOM 992 C CA . GLU A 1 131 ? -5.667 -18.122 -5.530 1.00 97.94 131 GLU A CA 1
ATOM 993 C C . GLU A 1 131 ? -4.464 -18.434 -6.437 1.00 97.94 131 GLU A C 1
ATOM 995 O O . GLU A 1 131 ? -4.587 -18.405 -7.656 1.00 97.94 131 GLU A O 1
ATOM 1000 N N . ALA A 1 132 ? -3.283 -18.742 -5.886 1.00 96.25 132 ALA A N 1
ATOM 1001 C CA . ALA A 1 132 ? -2.037 -18.806 -6.656 1.00 96.25 132 ALA A CA 1
ATOM 1002 C C . ALA A 1 132 ? -2.004 -19.874 -7.763 1.00 96.25 132 ALA A C 1
ATOM 1004 O O . ALA A 1 132 ? -1.255 -19.715 -8.728 1.00 96.25 132 ALA A O 1
ATOM 1005 N N . SER A 1 133 ? -2.801 -20.938 -7.645 1.00 96.50 133 SER A N 1
ATOM 1006 C CA . SER A 1 133 ? -2.928 -21.977 -8.676 1.00 96.50 133 SER A CA 1
ATOM 1007 C C . SER A 1 133 ? -3.725 -21.512 -9.898 1.00 96.50 133 SER A C 1
ATOM 1009 O O . SER A 1 133 ? -3.489 -21.999 -11.001 1.00 96.50 133 SER A O 1
ATOM 1011 N N . ASN A 1 134 ? -4.638 -20.557 -9.719 1.00 97.38 134 ASN A N 1
ATOM 1012 C CA . ASN A 1 134 ? -5.423 -19.947 -10.786 1.00 97.38 134 ASN A CA 1
ATOM 1013 C C . ASN A 1 134 ? -5.721 -18.478 -10.439 1.00 97.38 134 ASN A C 1
ATOM 1015 O O . ASN A 1 134 ? -6.851 -18.147 -10.062 1.00 97.38 134 ASN A O 1
ATOM 1019 N N . PRO A 1 135 ? -4.710 -17.590 -10.505 1.00 96.62 135 PRO A N 1
ATOM 1020 C CA . PRO A 1 135 ? -4.878 -16.252 -9.974 1.00 96.62 135 PRO A CA 1
ATOM 1021 C C . PRO A 1 135 ? -5.785 -15.416 -10.880 1.00 96.62 135 PRO A C 1
ATOM 1023 O O . PRO A 1 135 ? -5.669 -15.508 -12.109 1.00 96.62 135 PRO A O 1
ATOM 1026 N N . PRO A 1 136 ? -6.643 -14.558 -10.304 1.00 95.94 136 PRO A N 1
ATOM 1027 C CA . PRO A 1 136 ? -7.618 -13.792 -11.065 1.00 95.94 136 PRO A CA 1
ATOM 1028 C C . PRO A 1 136 ? -6.957 -12.856 -12.085 1.00 95.94 136 PRO A C 1
ATOM 1030 O O . PRO A 1 136 ? -5.781 -12.473 -11.985 1.00 95.94 136 PRO A O 1
ATOM 1033 N N . THR A 1 137 ? -7.740 -12.450 -13.086 1.00 95.56 137 THR A N 1
ATOM 1034 C CA . THR A 1 137 ? -7.340 -11.383 -14.005 1.00 95.56 137 THR A CA 1
ATOM 1035 C C . THR A 1 137 ? -7.223 -10.071 -13.237 1.00 95.56 137 THR A C 1
ATOM 1037 O O . THR A 1 137 ? -8.176 -9.622 -12.597 1.00 95.56 137 THR A O 1
ATOM 1040 N N . GLN A 1 138 ? -6.056 -9.430 -13.320 1.00 95.19 138 GLN A N 1
ATOM 1041 C CA . GLN A 1 138 ? -5.826 -8.168 -12.630 1.00 95.19 138 GLN A CA 1
ATOM 1042 C C . GLN A 1 138 ? -6.693 -7.066 -13.242 1.00 95.19 138 GLN A C 1
ATOM 1044 O O . GLN A 1 138 ? -6.622 -6.785 -14.440 1.00 95.19 138 GLN A O 1
ATOM 1049 N N . ARG A 1 139 ? -7.483 -6.396 -12.400 1.00 95.62 139 ARG A N 1
ATOM 1050 C CA . ARG A 1 139 ? -8.230 -5.204 -12.800 1.00 95.62 139 ARG A CA 1
ATOM 1051 C C . ARG A 1 139 ? -7.437 -3.955 -12.448 1.00 95.62 139 ARG A C 1
ATOM 1053 O O . ARG A 1 139 ? -7.107 -3.725 -11.284 1.00 95.62 139 ARG A O 1
ATOM 1060 N N . PHE A 1 140 ? -7.202 -3.116 -13.447 1.00 95.62 140 PHE A N 1
ATOM 1061 C CA . PHE A 1 140 ? -6.608 -1.800 -13.262 1.00 95.62 140 PHE A CA 1
ATOM 1062 C C . PHE A 1 140 ? -7.673 -0.723 -13.399 1.00 95.62 140 PHE A C 1
ATOM 1064 O O . PHE A 1 140 ? -8.537 -0.784 -14.269 1.00 95.62 140 PHE A O 1
ATOM 1071 N N . VAL A 1 141 ? -7.591 0.261 -12.514 1.00 93.62 141 VAL A N 1
ATOM 1072 C CA . VAL A 1 141 ? -8.384 1.482 -12.580 1.00 93.62 141 VAL A CA 1
ATOM 1073 C C . VAL A 1 141 ? -7.394 2.626 -12.705 1.00 93.62 141 VAL A C 1
ATOM 1075 O O . VAL A 1 141 ? -6.474 2.736 -11.887 1.00 93.62 141 VAL A O 1
ATOM 1078 N N . ASP A 1 142 ? -7.585 3.428 -13.744 1.00 92.31 142 ASP A N 1
ATOM 1079 C CA . ASP A 1 142 ? -6.865 4.673 -13.960 1.00 92.31 142 ASP A CA 1
ATOM 1080 C C . ASP A 1 142 ? -7.768 5.831 -13.529 1.00 92.31 142 ASP A C 1
ATOM 1082 O O . ASP A 1 142 ? -8.847 6.013 -14.108 1.00 92.31 142 ASP A O 1
ATOM 1086 N N . PRO A 1 143 ? -7.391 6.589 -12.486 1.00 84.19 143 PRO A N 1
ATOM 1087 C CA . PRO A 1 143 ? -8.181 7.733 -12.073 1.00 84.19 143 PRO A CA 1
ATOM 1088 C C . PRO A 1 143 ? -8.078 8.877 -13.086 1.00 84.19 143 PRO A C 1
ATOM 1090 O O . PRO A 1 143 ? -9.018 9.660 -13.156 1.00 84.19 143 PRO A O 1
ATOM 1093 N N . GLY A 1 144 ? -7.024 8.951 -13.911 1.00 75.12 144 GLY A N 1
ATOM 1094 C CA . GLY A 1 144 ? -6.860 9.927 -14.992 1.00 75.12 144 GLY A CA 1
ATOM 1095 C C . GLY A 1 144 ? -7.115 11.374 -14.555 1.00 75.12 144 GLY A C 1
ATOM 1096 O O . GLY A 1 144 ? -6.248 12.021 -13.978 1.00 75.12 144 GLY A O 1
ATOM 1097 N N . ASN A 1 145 ? -8.327 11.864 -14.841 1.00 80.06 145 ASN A N 1
ATOM 1098 C CA . ASN A 1 145 ? -8.795 13.222 -14.533 1.00 80.06 145 ASN A CA 1
ATOM 1099 C C . ASN A 1 145 ? -9.895 13.258 -13.446 1.00 80.06 145 ASN A C 1
ATOM 1101 O O . ASN A 1 145 ? -10.551 14.280 -13.254 1.00 80.06 145 ASN A O 1
ATOM 1105 N N . LYS A 1 146 ? -10.178 12.136 -12.778 1.00 86.31 146 LYS A N 1
ATOM 1106 C CA . LYS A 1 146 ? -11.150 12.069 -11.685 1.00 86.31 146 LYS A CA 1
ATOM 1107 C C . LYS A 1 146 ? -10.478 12.482 -10.388 1.00 86.31 146 LYS A C 1
ATOM 1109 O O . LYS A 1 146 ? -9.356 12.065 -10.109 1.00 86.31 146 LYS A O 1
ATOM 1114 N N . ARG A 1 147 ? -11.210 13.241 -9.572 1.00 89.25 147 ARG A N 1
ATOM 1115 C CA . ARG A 1 147 ? -10.809 13.519 -8.194 1.00 89.25 147 ARG A CA 1
ATOM 1116 C C . ARG A 1 147 ? -10.657 12.195 -7.440 1.00 89.25 147 ARG A C 1
ATOM 1118 O O . ARG A 1 147 ? -11.606 11.414 -7.377 1.00 89.25 147 ARG A O 1
ATOM 1125 N N . TYR A 1 148 ? -9.477 11.967 -6.880 1.00 87.56 148 TYR A N 1
ATOM 1126 C CA . TYR A 1 148 ? -9.156 10.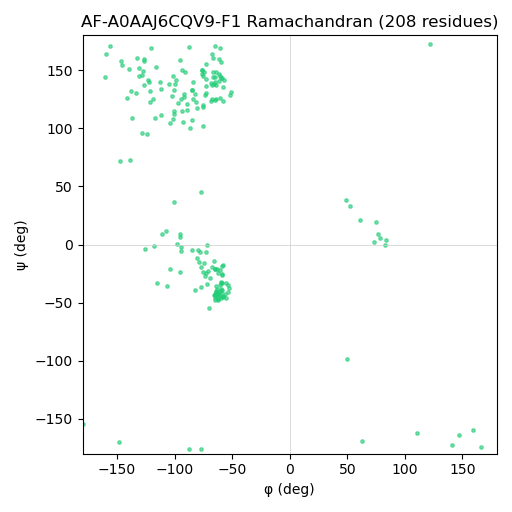810 -6.055 1.00 87.56 148 TYR A CA 1
ATOM 1127 C C . TYR A 1 148 ? -8.640 11.307 -4.695 1.00 87.56 148 TYR A C 1
ATOM 1129 O O . TYR A 1 148 ? -7.460 11.656 -4.590 1.00 87.56 148 TYR A O 1
ATOM 1137 N N . PRO A 1 149 ? -9.525 11.413 -3.683 1.00 88.56 149 PRO A N 1
ATOM 1138 C CA . PRO A 1 149 ? -9.156 11.925 -2.372 1.00 88.56 149 PRO A CA 1
ATOM 1139 C C . PRO A 1 149 ? -8.366 10.870 -1.598 1.00 88.56 149 PRO A C 1
ATOM 1141 O O . PRO A 1 149 ? -8.872 9.782 -1.327 1.00 88.56 149 PRO A O 1
ATOM 1144 N N . THR A 1 150 ? -7.119 11.192 -1.257 1.00 88.31 150 THR A N 1
ATOM 1145 C CA . THR A 1 150 ? -6.255 10.345 -0.411 1.00 88.31 150 THR A CA 1
ATOM 1146 C C . THR A 1 150 ? -5.846 11.019 0.893 1.00 88.31 150 THR A C 1
ATOM 1148 O O . THR A 1 150 ? -5.121 10.425 1.685 1.00 88.31 150 THR A O 1
ATOM 1151 N N . LEU A 1 151 ? -6.286 12.261 1.104 1.00 90.69 151 LEU A N 1
ATOM 1152 C CA . LEU A 1 151 ? -6.067 12.989 2.347 1.00 90.69 151 LEU A CA 1
ATOM 1153 C C . LEU A 1 151 ? -7.006 12.470 3.440 1.00 90.69 151 LEU A C 1
ATOM 1155 O O . LEU A 1 151 ? -8.121 12.045 3.121 1.00 90.69 151 LEU A O 1
ATOM 1159 N N . PRO A 1 152 ? -6.586 12.532 4.715 1.00 91.06 152 PRO A N 1
ATOM 1160 C CA . PRO A 1 152 ? -7.500 12.287 5.819 1.00 91.06 152 PRO A CA 1
ATOM 1161 C C . PRO A 1 152 ? -8.649 13.299 5.790 1.00 91.06 152 PRO A C 1
ATOM 1163 O O . PRO A 1 152 ? -8.527 14.406 5.256 1.00 91.06 152 PRO A O 1
ATOM 1166 N N . PHE A 1 153 ? -9.769 12.937 6.406 1.00 93.19 153 PHE A N 1
ATOM 1167 C CA . PHE A 1 153 ? -10.788 13.926 6.722 1.00 93.19 153 PHE A CA 1
ATOM 1168 C C . PHE A 1 153 ? -10.262 14.896 7.786 1.00 93.19 153 PHE A C 1
ATOM 1170 O O . PHE A 1 153 ? -9.648 14.475 8.761 1.00 93.19 153 PHE A O 1
ATOM 1177 N N . TYR A 1 154 ? -10.527 16.188 7.599 1.00 92.75 154 TYR A N 1
ATOM 1178 C CA . TYR A 1 154 ? -10.180 17.261 8.543 1.00 92.75 154 TYR A CA 1
ATOM 1179 C C . TYR A 1 154 ? -11.403 17.684 9.374 1.00 92.75 154 TYR A C 1
ATOM 1181 O O . TYR A 1 154 ? -11.644 18.860 9.625 1.00 92.75 154 TYR A O 1
ATOM 1189 N N . ASP A 1 155 ? -12.235 16.707 9.724 1.00 95.44 155 ASP A N 1
ATOM 1190 C CA . ASP A 1 155 ? -13.409 16.849 10.582 1.00 95.44 155 ASP A CA 1
ATOM 1191 C C . ASP A 1 155 ? -13.626 15.550 11.375 1.00 95.44 155 ASP A C 1
ATOM 1193 O O . ASP A 1 155 ? -12.762 14.670 11.386 1.00 95.44 155 ASP A O 1
ATOM 1197 N N . GLU A 1 156 ? -14.766 15.399 12.057 1.00 95.81 156 GLU A N 1
ATOM 1198 C CA . GLU A 1 156 ? -15.008 14.243 12.924 1.00 95.81 156 GLU A CA 1
ATOM 1199 C C . GLU A 1 156 ? -14.939 12.884 12.204 1.00 95.81 156 GLU A C 1
ATOM 1201 O O . GLU A 1 156 ? -14.737 11.870 12.870 1.00 95.81 156 GLU A O 1
ATOM 1206 N N . ARG A 1 157 ? -15.055 12.847 10.865 1.00 95.75 157 ARG A N 1
ATOM 1207 C CA . ARG A 1 157 ? -14.923 11.607 10.082 1.00 95.75 157 ARG A CA 1
ATOM 1208 C C . ARG A 1 157 ? -13.529 10.997 10.191 1.00 95.75 157 ARG A C 1
ATOM 1210 O O . ARG A 1 157 ? -13.370 9.798 9.994 1.00 95.75 157 ARG A O 1
ATOM 1217 N N . HIS A 1 158 ? -12.522 11.789 10.567 1.00 96.00 158 HIS A N 1
ATOM 1218 C CA . HIS A 1 158 ? -11.191 11.280 10.896 1.00 96.00 158 HIS A CA 1
ATOM 1219 C C . HIS A 1 158 ? -11.247 10.161 11.945 1.00 96.00 158 HIS A C 1
ATOM 1221 O O . HIS A 1 158 ? -10.508 9.181 11.870 1.00 96.00 158 HIS A O 1
ATOM 1227 N N . PHE A 1 159 ? -12.151 10.282 12.919 1.00 96.94 159 PHE A N 1
ATOM 1228 C CA . PHE A 1 159 ? -12.273 9.311 13.999 1.00 96.94 159 PHE A CA 1
ATOM 1229 C C . PHE A 1 159 ? -12.960 8.015 13.554 1.00 96.94 159 PHE A C 1
ATOM 1231 O O . PHE A 1 159 ? -12.682 6.967 14.138 1.00 96.94 159 PHE A O 1
ATOM 1238 N N . ASP A 1 160 ? -13.770 8.051 12.489 1.00 96.44 160 ASP A N 1
ATOM 1239 C CA . ASP A 1 160 ? -14.272 6.839 11.833 1.00 96.44 160 ASP A CA 1
ATOM 1240 C C . ASP A 1 160 ? -13.112 6.057 11.188 1.00 96.44 160 ASP A C 1
ATOM 1242 O O . ASP A 1 160 ? -13.002 4.843 11.378 1.00 96.44 160 ASP A O 1
ATOM 1246 N N . ASP A 1 161 ? -12.189 6.747 10.504 1.00 95.12 161 ASP A N 1
ATOM 1247 C CA . ASP A 1 161 ? -10.984 6.129 9.930 1.00 95.12 161 ASP A CA 1
ATOM 1248 C C . ASP A 1 161 ? -10.053 5.578 11.025 1.00 95.12 161 ASP A C 1
ATOM 1250 O O . ASP A 1 161 ? -9.578 4.439 10.926 1.00 95.12 161 ASP A O 1
ATOM 1254 N N . LEU A 1 162 ? -9.837 6.339 12.108 1.00 95.56 162 LEU A N 1
ATOM 1255 C CA . LEU A 1 162 ? -9.077 5.871 13.274 1.00 95.56 162 LEU A CA 1
ATOM 1256 C C . LEU A 1 162 ? -9.703 4.615 13.878 1.00 95.56 162 LEU A C 1
ATOM 1258 O O . LEU A 1 162 ? -8.989 3.653 14.159 1.00 95.56 162 LEU A O 1
ATOM 1262 N N . HIS A 1 163 ? -11.028 4.584 14.040 1.00 97.31 163 HIS A N 1
ATOM 1263 C CA . HIS A 1 163 ? -11.730 3.396 14.514 1.00 97.31 163 HIS A CA 1
ATOM 1264 C C . HIS A 1 163 ? -11.586 2.220 13.558 1.00 97.31 163 HIS A C 1
ATOM 1266 O O . HIS A 1 163 ? -11.324 1.102 14.009 1.00 97.31 163 HIS A O 1
ATOM 1272 N N . ALA A 1 164 ? -11.682 2.453 12.250 1.00 95.19 164 ALA A N 1
ATOM 1273 C CA . ALA A 1 164 ? -11.492 1.405 11.263 1.00 95.19 164 ALA A CA 1
ATOM 1274 C C . ALA A 1 164 ? -10.095 0.777 11.372 1.00 95.19 164 ALA A C 1
ATOM 1276 O O . ALA A 1 164 ? -9.979 -0.440 11.232 1.00 95.19 164 ALA A O 1
ATOM 1277 N N . VAL A 1 165 ? -9.038 1.566 11.602 1.00 94.88 165 VAL A N 1
ATOM 1278 C CA . VAL A 1 165 ? -7.663 1.066 11.819 1.00 94.88 165 VAL A CA 1
ATOM 1279 C C . VAL A 1 165 ? -7.539 0.358 13.170 1.00 94.88 165 VAL A C 1
ATOM 1281 O O . VAL A 1 165 ? -7.179 -0.819 13.215 1.00 94.88 165 VAL A O 1
ATOM 1284 N N . ALA A 1 166 ? -7.912 1.032 14.258 1.00 95.44 166 ALA A N 1
ATOM 1285 C CA . ALA A 1 166 ? -7.822 0.533 15.632 1.00 95.44 166 ALA A CA 1
ATOM 1286 C C . ALA A 1 166 ? -8.608 -0.768 15.869 1.00 95.44 166 ALA A C 1
ATOM 1288 O O . ALA A 1 166 ? -8.277 -1.550 16.760 1.00 95.44 166 ALA A O 1
ATOM 1289 N N . SER A 1 167 ? -9.658 -1.007 15.082 1.00 95.44 167 SER A N 1
ATOM 1290 C CA . SER A 1 167 ? -10.478 -2.213 15.195 1.00 95.44 167 SER A CA 1
ATOM 1291 C C . SER A 1 167 ? -9.765 -3.469 14.705 1.00 95.44 167 SER A C 1
ATOM 1293 O O . SER A 1 167 ? -9.975 -4.550 15.260 1.00 95.44 167 SER A O 1
ATOM 1295 N N . VAL A 1 168 ? -8.918 -3.342 13.682 1.00 95.00 168 VAL A N 1
ATOM 1296 C CA . VAL A 1 168 ? -8.314 -4.497 13.003 1.00 95.00 168 VAL A CA 1
ATOM 1297 C C . VAL A 1 168 ? -6.848 -4.672 13.356 1.00 95.00 168 VAL A C 1
ATOM 1299 O O . VAL A 1 168 ? -6.397 -5.800 13.527 1.00 95.00 168 VAL A O 1
ATOM 1302 N N . GLU A 1 169 ? -6.104 -3.586 13.537 1.00 96.56 169 GLU A N 1
ATOM 1303 C CA . GLU A 1 169 ? -4.657 -3.676 13.683 1.00 96.56 169 GLU A CA 1
ATOM 1304 C C . GLU A 1 169 ? -4.217 -4.183 15.065 1.00 96.56 169 GLU A C 1
ATOM 1306 O O . GLU A 1 169 ? -4.885 -3.913 16.068 1.00 96.56 169 GLU A O 1
ATOM 1311 N N . PRO A 1 170 ? -3.106 -4.939 15.160 1.00 95.31 170 PRO A N 1
ATOM 1312 C CA . PRO A 1 170 ? -2.479 -5.234 16.440 1.00 95.31 170 PRO A CA 1
ATOM 1313 C C . PRO A 1 170 ? -2.010 -3.951 17.135 1.00 95.31 170 PRO A C 1
ATOM 1315 O O . PRO A 1 170 ? -1.455 -3.052 16.504 1.00 95.31 170 PRO A O 1
ATOM 1318 N N . VAL A 1 171 ? -2.185 -3.888 18.456 1.00 92.75 171 VAL A N 1
ATOM 1319 C CA . VAL A 1 171 ? -1.662 -2.781 19.265 1.00 92.75 171 VAL A CA 1
ATOM 1320 C C . VAL A 1 171 ? -0.157 -2.953 19.437 1.00 92.75 171 VAL A C 1
ATOM 1322 O O . VAL A 1 171 ? 0.297 -3.952 19.996 1.00 92.75 171 VAL A O 1
ATOM 1325 N N . ARG A 1 172 ? 0.614 -1.967 18.975 1.00 91.12 172 ARG A N 1
ATOM 1326 C CA . ARG A 1 172 ? 2.067 -1.913 19.171 1.00 91.12 172 ARG A CA 1
ATOM 1327 C C . ARG A 1 172 ? 2.378 -1.476 20.596 1.00 91.12 172 ARG A C 1
ATOM 1329 O O . ARG A 1 172 ? 1.628 -0.706 21.191 1.00 91.12 172 ARG A O 1
ATOM 1336 N N . GLU A 1 173 ? 3.509 -1.931 21.128 1.00 92.38 173 GLU A N 1
ATOM 1337 C CA . GLU A 1 173 ? 3.906 -1.626 22.507 1.00 92.38 173 GLU A CA 1
ATOM 1338 C C . GLU A 1 173 ? 3.942 -0.114 22.771 1.00 92.38 173 GLU A C 1
ATOM 1340 O O . GLU A 1 173 ? 3.349 0.356 23.740 1.00 92.38 173 GLU A O 1
ATOM 1345 N N . GLN A 1 174 ? 4.550 0.654 21.860 1.00 93.50 174 GLN A N 1
ATOM 1346 C CA . GLN A 1 174 ? 4.623 2.115 21.968 1.00 93.50 174 GLN A CA 1
ATOM 1347 C C . GLN A 1 174 ? 3.267 2.834 21.874 1.00 93.50 174 GLN A C 1
ATOM 1349 O O . GLN A 1 174 ? 3.144 3.957 22.357 1.00 93.50 174 GLN A O 1
ATOM 1354 N N . ASP A 1 175 ? 2.247 2.199 21.291 1.00 93.50 175 ASP A N 1
ATOM 1355 C CA . ASP A 1 175 ? 0.961 2.840 21.008 1.00 93.50 175 ASP A CA 1
ATOM 1356 C C . ASP A 1 175 ? -0.064 2.595 22.126 1.00 93.50 175 ASP A C 1
ATOM 1358 O O . ASP A 1 175 ? -1.144 3.184 22.114 1.00 93.50 175 ASP A O 1
ATOM 1362 N N . LYS A 1 176 ? 0.256 1.766 23.133 1.00 94.06 176 LYS A N 1
ATOM 1363 C CA . LYS A 1 176 ? -0.679 1.368 24.204 1.00 94.06 176 LYS A CA 1
ATOM 1364 C C . LYS A 1 176 ? -1.337 2.548 24.920 1.00 94.06 176 LYS A C 1
ATOM 1366 O O . LYS A 1 176 ? -2.533 2.492 25.193 1.00 94.06 176 LYS A O 1
ATOM 1371 N N . VAL A 1 177 ? -0.584 3.611 25.211 1.00 96.12 177 VAL A N 1
ATOM 1372 C CA . VAL A 1 177 ? -1.126 4.808 25.880 1.00 96.12 177 VAL A CA 1
ATOM 1373 C C . VAL A 1 177 ? -2.159 5.498 24.989 1.00 96.12 177 VAL A C 1
ATOM 1375 O O . VAL A 1 177 ? -3.271 5.770 25.438 1.00 96.12 177 VAL A O 1
ATOM 1378 N N . MET A 1 178 ? -1.827 5.710 23.713 1.00 95.00 178 MET A N 1
ATOM 1379 C CA . MET A 1 178 ? -2.732 6.341 22.747 1.00 95.00 178 MET A CA 1
ATOM 1380 C C . MET A 1 178 ? -3.973 5.481 22.506 1.00 95.00 178 MET A C 1
ATOM 1382 O O . MET A 1 178 ? -5.088 5.994 22.511 1.00 95.00 178 MET A O 1
ATOM 1386 N N . MET A 1 179 ? -3.812 4.161 22.401 1.00 93.94 179 MET A N 1
ATOM 1387 C CA . MET A 1 179 ? -4.936 3.230 22.280 1.00 93.94 179 MET A CA 1
ATOM 1388 C C . MET A 1 179 ? -5.834 3.235 23.523 1.00 93.94 179 MET A C 1
ATOM 1390 O O . MET A 1 179 ? -7.052 3.139 23.392 1.00 93.94 179 MET A O 1
ATOM 1394 N N . GLY A 1 180 ? -5.269 3.402 24.723 1.00 94.06 180 GLY A N 1
ATOM 1395 C CA . GLY A 1 180 ? -6.045 3.591 25.951 1.00 94.06 180 GLY A CA 1
ATOM 1396 C C . GLY A 1 180 ? -6.890 4.868 25.920 1.00 94.06 180 GLY A C 1
ATOM 1397 O O . GLY A 1 180 ? -8.069 4.839 26.273 1.00 94.06 180 GLY A O 1
ATOM 1398 N N . MET A 1 181 ? -6.321 5.972 25.427 1.00 95.06 181 MET A N 1
ATOM 1399 C CA . MET A 1 181 ? -7.058 7.226 25.233 1.00 95.06 181 MET A CA 1
ATOM 1400 C C . MET A 1 181 ? -8.179 7.062 24.200 1.00 95.06 181 MET A C 1
ATOM 1402 O O . MET A 1 181 ? -9.316 7.444 24.471 1.00 95.06 181 MET A O 1
ATOM 1406 N N . LEU A 1 182 ? -7.902 6.427 23.058 1.00 94.88 182 LEU A N 1
ATOM 1407 C CA . LEU A 1 182 ? -8.903 6.133 22.026 1.00 94.88 182 LEU A CA 1
ATOM 1408 C C . LEU A 1 182 ? -10.033 5.238 22.554 1.00 94.88 182 LEU A C 1
ATOM 1410 O O . LEU A 1 182 ? -11.207 5.506 22.294 1.00 94.88 182 LEU A O 1
ATOM 1414 N N . SER A 1 183 ? -9.713 4.240 23.380 1.00 94.12 183 SER A N 1
ATOM 1415 C CA . SER A 1 183 ? -10.722 3.376 23.998 1.00 94.12 183 SER A CA 1
ATOM 1416 C C . SER A 1 183 ? -11.717 4.157 24.861 1.00 94.12 183 SER A C 1
ATOM 1418 O O . SER A 1 183 ? -12.887 3.781 24.909 1.00 94.12 183 SER A O 1
ATOM 1420 N N . SER A 1 184 ? -11.294 5.247 25.514 1.00 93.38 184 SER A N 1
ATOM 1421 C CA . SER A 1 184 ? -12.198 6.108 26.297 1.00 93.38 184 SER A CA 1
ATOM 1422 C C . SER A 1 184 ? -13.212 6.872 25.432 1.00 93.38 184 SER A C 1
ATOM 1424 O O . SER A 1 184 ? -14.255 7.289 25.928 1.00 93.38 184 SER A O 1
ATOM 1426 N N . LEU A 1 185 ? -12.932 6.998 24.131 1.00 94.25 185 LEU A N 1
ATOM 1427 C CA . LEU A 1 185 ? -13.798 7.609 23.121 1.00 94.25 185 LEU A CA 1
ATOM 1428 C C . LEU A 1 185 ? -14.657 6.573 22.374 1.00 94.25 185 LEU A C 1
ATOM 1430 O O . LEU A 1 185 ? -15.327 6.916 21.402 1.00 94.25 185 LEU A O 1
ATOM 1434 N N . GLY A 1 186 ? -14.624 5.300 22.788 1.00 95.25 186 GLY A N 1
ATOM 1435 C CA . GLY A 1 186 ? -15.318 4.214 22.090 1.00 95.25 186 GLY A CA 1
ATOM 1436 C C . GLY A 1 186 ? -14.631 3.771 20.793 1.00 95.25 186 GLY A C 1
ATOM 1437 O O . GLY A 1 186 ? -15.266 3.143 19.950 1.00 95.25 186 GLY A O 1
ATOM 1438 N N . ILE A 1 187 ? -13.345 4.090 20.617 1.00 97.06 187 ILE A N 1
ATOM 1439 C CA . ILE A 1 187 ? -12.549 3.723 19.443 1.00 97.06 187 ILE A CA 1
ATOM 1440 C C . ILE A 1 187 ? -11.681 2.512 19.793 1.00 97.06 187 ILE A C 1
ATOM 1442 O O . ILE A 1 187 ? -10.744 2.611 20.581 1.00 97.06 187 ILE A O 1
ATOM 1446 N N . GLY A 1 188 ? -11.964 1.362 19.182 1.00 95.12 188 GLY A N 1
ATOM 1447 C CA . GLY A 1 188 ? -11.112 0.182 19.311 1.00 95.12 188 GLY A CA 1
ATOM 1448 C C . GLY A 1 188 ? -11.777 -1.099 18.828 1.00 95.12 188 GLY A C 1
ATOM 1449 O O . GLY A 1 188 ? -12.882 -1.087 18.293 1.00 95.12 188 GLY A O 1
ATOM 1450 N N . ARG A 1 189 ? -11.098 -2.226 19.028 1.00 93.69 189 ARG A N 1
ATOM 1451 C CA . ARG A 1 189 ? -11.596 -3.545 18.628 1.00 93.69 189 ARG A CA 1
ATOM 1452 C C . ARG A 1 189 ? -12.807 -3.976 19.456 1.00 93.69 189 ARG A C 1
ATOM 1454 O O . ARG A 1 189 ? -12.818 -3.839 20.674 1.00 93.69 189 ARG A O 1
ATOM 1461 N N . GLY A 1 190 ? -13.789 -4.581 18.786 1.00 93.69 190 GLY A N 1
ATOM 1462 C CA . GLY A 1 190 ? -14.940 -5.222 19.432 1.00 93.69 190 GLY A CA 1
ATOM 1463 C C . GLY A 1 190 ? -16.024 -4.260 19.920 1.00 93.69 190 GLY A C 1
ATOM 1464 O O . GLY A 1 190 ? -16.985 -4.706 20.540 1.00 93.69 190 GLY A O 1
ATOM 1465 N N . VAL A 1 191 ? -15.898 -2.965 19.627 1.00 93.75 191 VAL A N 1
ATOM 1466 C CA . VAL A 1 191 ? -16.906 -1.949 19.944 1.00 93.75 191 VAL A CA 1
ATOM 1467 C C . VAL A 1 191 ? -17.458 -1.337 18.663 1.00 93.75 191 VAL A C 1
ATOM 1469 O O . VAL A 1 191 ? -16.784 -1.310 17.639 1.00 93.75 191 VAL A O 1
ATOM 1472 N N . THR A 1 192 ? -18.700 -0.859 18.713 1.00 95.38 192 THR A N 1
ATOM 1473 C CA . THR A 1 192 ? -19.266 -0.035 17.639 1.00 95.38 192 THR A CA 1
ATOM 1474 C C . THR A 1 192 ? -18.956 1.423 17.939 1.00 95.38 192 THR A C 1
ATOM 1476 O O . THR A 1 192 ? -19.377 1.932 18.978 1.00 95.38 192 THR A O 1
ATOM 1479 N N . PHE A 1 193 ? -18.258 2.106 17.035 1.00 97.06 193 PHE A N 1
ATOM 1480 C CA . PHE A 1 193 ? -18.057 3.544 17.155 1.00 97.06 193 PHE A CA 1
ATOM 1481 C C . PHE A 1 193 ? -19.335 4.298 16.775 1.00 97.06 193 PHE A C 1
ATOM 1483 O O . PHE A 1 193 ? -19.686 4.429 15.605 1.00 97.06 193 PHE A O 1
ATOM 1490 N N . ASN A 1 194 ? -20.065 4.754 17.791 1.00 96.19 194 ASN A N 1
ATOM 1491 C CA . ASN A 1 194 ? -21.298 5.521 17.639 1.00 96.19 194 ASN A CA 1
ATOM 1492 C C . ASN A 1 194 ? -21.329 6.671 18.662 1.00 96.19 194 ASN A C 1
ATOM 1494 O O . ASN A 1 194 ? -22.037 6.576 19.669 1.00 96.19 194 ASN A O 1
ATOM 1498 N N . PRO A 1 195 ? -20.513 7.726 18.465 1.00 95.94 195 PRO A N 1
ATOM 1499 C CA . PRO A 1 195 ? -20.444 8.842 19.400 1.00 95.94 195 PRO A CA 1
ATOM 1500 C C . PRO A 1 195 ? -21.770 9.610 19.428 1.00 95.94 195 PRO A C 1
ATOM 1502 O O . PRO A 1 195 ? -22.363 9.888 18.378 1.00 95.94 195 PRO A O 1
ATOM 1505 N N . ASP A 1 196 ? -22.207 9.992 20.631 1.00 95.75 196 ASP A N 1
ATOM 1506 C CA . ASP A 1 196 ? -23.354 10.881 20.806 1.00 95.75 196 ASP A CA 1
ATOM 1507 C C . ASP A 1 196 ? -23.074 12.281 20.227 1.00 95.75 196 ASP A C 1
ATOM 1509 O O . ASP A 1 196 ? -21.952 12.616 19.834 1.00 95.75 196 ASP A O 1
ATOM 1513 N N . GLU A 1 197 ? -24.102 13.125 20.147 1.00 97.38 197 GLU A N 1
ATOM 1514 C CA . GLU A 1 197 ? -23.975 14.460 19.552 1.00 97.38 197 GLU A CA 1
ATOM 1515 C C . GLU A 1 197 ? -22.918 15.321 20.262 1.00 97.38 197 GLU A C 1
ATOM 1517 O O . GLU A 1 197 ? -22.127 16.016 19.615 1.00 97.38 197 GLU A O 1
ATOM 1522 N N . LYS A 1 198 ? -22.856 15.230 21.596 1.00 96.75 198 LYS A N 1
ATOM 1523 C CA . LYS A 1 198 ? -21.869 15.945 22.409 1.00 96.75 198 LYS A CA 1
ATOM 1524 C C . LYS A 1 198 ? -20.444 15.512 22.059 1.00 96.75 198 LYS A C 1
ATOM 1526 O O . LYS A 1 198 ? -19.585 16.367 21.840 1.00 96.75 198 LYS A O 1
ATOM 1531 N N . THR A 1 199 ? -20.201 14.207 21.983 1.00 95.81 199 THR A N 1
ATOM 1532 C CA . THR A 1 199 ? -18.903 13.615 21.644 1.00 95.81 199 THR A CA 1
ATOM 1533 C C . THR A 1 199 ? -18.530 13.970 20.214 1.00 95.81 199 THR A C 1
ATOM 1535 O O . THR A 1 199 ? -17.439 14.472 19.979 1.00 95.81 199 THR A O 1
ATOM 1538 N N . ARG A 1 200 ? -19.459 13.837 19.262 1.00 96.56 200 ARG A N 1
ATOM 1539 C CA . ARG A 1 200 ? -19.249 14.217 17.858 1.00 96.56 200 ARG A CA 1
ATOM 1540 C C . ARG A 1 200 ? -18.827 15.679 17.706 1.00 96.56 200 ARG A C 1
ATOM 1542 O O . ARG A 1 200 ? -17.907 15.971 16.946 1.00 96.56 200 ARG A O 1
ATOM 1549 N N . LYS A 1 201 ? -19.452 16.596 18.451 1.00 97.12 201 LYS A N 1
ATOM 1550 C CA . LYS A 1 201 ? -19.069 18.015 18.459 1.00 97.12 201 LYS A CA 1
ATOM 1551 C C . LYS A 1 201 ? -17.655 18.227 19.010 1.00 97.12 201 LYS A C 1
ATOM 1553 O O . LYS A 1 201 ? -16.907 19.018 18.444 1.00 97.12 201 LYS A O 1
ATOM 1558 N N . ALA A 1 202 ? -17.286 17.520 20.079 1.00 96.88 202 ALA A N 1
ATOM 1559 C CA . ALA A 1 202 ? -15.938 17.585 20.642 1.00 96.88 202 ALA A CA 1
ATOM 1560 C C . ALA A 1 202 ? -14.880 17.029 19.672 1.00 96.88 202 ALA A C 1
ATOM 1562 O O . ALA A 1 202 ? -13.843 17.655 19.486 1.00 96.88 202 ALA A O 1
ATOM 1563 N N . LEU A 1 203 ? -15.168 15.909 19.003 1.00 97.00 203 LEU A N 1
ATOM 1564 C CA . LEU A 1 203 ? -14.293 15.315 17.987 1.00 97.00 203 LEU A CA 1
ATOM 1565 C C . LEU A 1 203 ? -14.091 16.252 16.791 1.00 97.00 203 LEU A C 1
ATOM 1567 O O . LEU A 1 203 ? -12.967 16.430 16.333 1.00 97.00 203 LEU A O 1
ATOM 1571 N N . ARG A 1 204 ? -15.157 16.913 16.323 1.00 97.38 204 ARG A N 1
ATOM 1572 C CA . ARG A 1 204 ? -15.043 17.935 15.274 1.00 97.38 204 ARG A CA 1
ATOM 1573 C C . ARG A 1 204 ? -14.135 19.084 15.706 1.00 97.38 204 ARG A C 1
ATOM 1575 O O . ARG A 1 204 ? -13.290 19.498 14.924 1.00 97.38 204 ARG A O 1
ATOM 1582 N N . GLN A 1 205 ? -14.302 19.589 16.930 1.00 97.50 205 GLN A N 1
ATOM 1583 C CA . GLN A 1 205 ? -13.445 20.659 17.442 1.00 97.50 205 GLN A CA 1
ATOM 1584 C C . GLN A 1 205 ? -11.982 20.207 17.527 1.00 97.50 205 GLN A C 1
ATOM 1586 O O . GLN A 1 205 ? -11.104 20.927 17.071 1.00 97.50 205 GLN A O 1
ATOM 1591 N N . ALA A 1 206 ? -11.727 18.988 18.010 1.00 95.75 206 ALA A N 1
ATOM 1592 C CA . ALA A 1 206 ? -10.380 18.428 18.074 1.00 95.75 206 ALA A CA 1
ATOM 1593 C C . ALA A 1 206 ? -9.709 18.328 16.692 1.00 95.75 206 ALA A C 1
ATOM 1595 O O . ALA A 1 206 ? -8.519 18.593 16.580 1.00 95.75 206 ALA A O 1
ATOM 1596 N N . ALA A 1 207 ? -10.463 17.977 15.644 1.00 95.50 207 ALA A N 1
ATOM 1597 C CA . ALA A 1 207 ? -9.946 17.941 14.275 1.00 95.50 207 ALA A CA 1
ATOM 1598 C C . ALA A 1 207 ? -9.645 19.339 13.700 1.00 95.50 207 ALA A C 1
ATOM 1600 O O . ALA A 1 207 ? -8.783 19.457 12.839 1.00 95.50 207 ALA A O 1
ATOM 1601 N N . ILE A 1 208 ? -10.354 20.380 14.152 1.00 94.62 208 ILE A N 1
ATOM 1602 C CA . ILE A 1 208 ? -10.120 21.778 13.747 1.00 94.62 208 ILE A CA 1
ATOM 1603 C C . ILE A 1 208 ? -8.896 22.367 14.458 1.00 94.62 208 ILE A C 1
ATOM 1605 O O . ILE A 1 208 ? -8.185 23.178 13.870 1.00 94.62 208 ILE A O 1
ATOM 1609 N N . ASP A 1 209 ? -8.684 21.999 15.723 1.00 95.12 209 ASP A N 1
ATOM 1610 C CA . ASP A 1 209 ? -7.608 22.546 16.557 1.00 95.12 209 ASP A CA 1
ATOM 1611 C C . ASP A 1 209 ? -6.220 21.962 16.224 1.00 95.12 209 ASP A C 1
ATOM 1613 O O . ASP A 1 209 ? -5.209 22.549 16.618 1.00 95.12 209 ASP A O 1
ATOM 1617 N N . ALA A 1 210 ? -6.173 20.808 15.549 1.00 89.25 210 ALA A N 1
ATOM 1618 C CA . ALA A 1 210 ? -4.955 20.094 15.154 1.00 89.25 210 ALA A CA 1
ATOM 1619 C C . ALA A 1 210 ? -4.334 20.646 13.860 1.00 89.25 210 ALA A C 1
ATOM 1621 O O . ALA A 1 210 ? -3.085 20.755 13.824 1.00 89.25 210 ALA A O 1
#

Mean predicted aligned error: 3.52 Å

InterPro domains:
  IPR010679 Domain of unknown function DUF1254 [PF06863] (12-127)
  IPR037050 Domain of unknown function DUF1254 superfamily [G3DSA:2.60.40.1610] (3-146)

Solvent-accessible surface area (backbone atoms only — not comparable to full-atom values): 11599 Å² total; per-residue (Å²): 69,41,25,64,51,39,57,48,87,38,47,42,52,85,88,59,57,67,82,45,22,44,35,36,56,72,51,61,24,87,82,40,38,34,35,39,36,43,58,50,44,51,91,61,20,37,48,40,39,43,35,20,36,76,86,65,50,74,63,43,46,41,17,67,91,18,83,44,53,21,60,28,46,37,34,35,40,32,27,61,87,69,79,75,85,80,65,88,86,50,48,81,34,73,32,86,30,33,42,35,36,35,56,28,35,21,42,44,23,94,95,50,47,64,60,48,12,32,59,55,50,68,61,46,41,75,47,48,54,93,34,65,92,68,59,76,84,79,82,77,47,58,57,80,86,45,78,44,85,69,63,80,58,76,34,45,63,35,55,54,55,50,28,60,47,46,41,70,42,70,86,50,82,90,43,50,66,60,50,53,56,36,45,77,70,43,32,30,58,97,54,79,78,73,69,52,74,71,53,44,52,51,44,29,50,54,38,67,76,105

Sequence (210 aa):
MAYSKPATPHLEAITANSTTPYISAFTDLQRGPTVLEVPAAGPDGSLYGQIVDAWQFTIADVGPAGLDKGKGGKFLLTPPGYSEPIPAGYLHVPSPNFRVAFAFRSVPAPGKSTEDAYHYSKRLRMYYLSEASNPPTQRFVDPGNKRYPTLPFYDERHFDDLHAVASVEPVREQDKVMMGMLSSLGIGRGVTFNPDEKTRKALRQAAIDA

Organism: Aeromonas caviae (NCBI:txid648)

Secondary structure (DSSP, 8-state):
-B-SSS--TTB--TT--SSS-EEEEEEEGGG--EEEEEPPPBTTEEEEEEEE-TT--EEEEESTTSTTTTS-EEEEEE-TT--SPPPTTEEEEE-SSSEEEEEEEEEEPTT--HHHHHHHHTT-EEEEGGGTTSPPPPP----TTS-B--SPPSSTHHHHHHHHHHHHSPPPGGGHHHHHHHHHTT-STTS-----HHHHHHHHHHHHH-

Radius of gyration: 19.23 Å; Cα contacts (8 Å, |Δi|>4): 418; chains: 1; bounding box: 42×45×51 Å

Nearest PDB structures (foldseek):
  3vb9-assembly2_D  TM=8.654E-01  e=1.841E-14  Vibrio parahaemolyticus
  3u07-assembly2_B  TM=6.699E-01  e=1.886E-09  Vibrio parahaemolyticus
  3u07-assembly3_C  TM=6.685E-01  e=3.098E-09  Vibrio parahaemolyticus
  3afg-assembly2_B  TM=4.985E-01  e=6.947E-01  Thermococcus kodakarensis
  6hzz-assembly1_A  TM=1.942E-01  e=3.275E+00  Homo sapiens

pLDDT: mean 94.96, std 3.91, range [75.12, 98.88]